Protein AF-A0A833DAT1-F1 (afdb_monomer_lite)

Foldseek 3Di:
DDPVVVVVVCVVVVCVVVPDDDDPPPVQAQDPVVLVVVLVLLLLVLLLVLLLCLLLVLLVQQPPPFDLDPLSQLLSLLSLQLSLVSLVVSCVPRQVCQCVVQQVSCCPPDVQLSVLSNQLSVLSSVLSNVSSVCSNPDGAHSVRNDDPCNCLNPDPDPPDDCPRSVSSNVVSVVSNLVVQCSRGPPSSVVSVVVSVVVSVVSNLVSNQVSLCVQQVDPDDDPPDRSYNVSCVVRVVSNCPDPSSVVVVPPPD

pLDDT: mean 78.53, std 18.31, range [31.31, 96.94]

Sequence (252 aa):
MNKKILMLCMLPVSLLILNCNTYIYPQYEKNPIASTQLIKFDLTMSYNNSKIWAPIRIFELSKQNMPVDVEGLKIKSCVSQWAGIFLEETIANDLMHLESEYKNTYKSTDPDLNKAILEYIVTLIDFTNFAAEKFKNSEYTTETPTHQWESEILMVNENDSQESITGKLHYAITRYGYLRNVNVGPTGSTLRYYSDDMTQPILLHHMKDLAKKITGQKSLKDTDNVDYYFYQANKEYLFNTDLCKNKSVLNK

Secondary structure (DSSP, 8-state):
--HHHHHHHHHHHHHHHHHS---S-GGG-S-TTHHHHHHHHHHHHHHHHHHHHHHHHHHHHHHHT--SSHHHHHHHHHHHHHHHHHHHHHIIIIITTHHHHHTTSSTTT-HHHHHHHHHHHHHHHHHHHHHHHHHHH----SS-SS-THHHHHH---TTS-TTSHHHHHHHHHHHHHHHHHHHHTHHHHHHHHHHHHHHHHHHHHHHHHHHHHHH--S---TT---SHHHHHHTHHHHHHSHHHHTTTTS--

Radius of gyration: 20.51 Å; chains: 1; bounding box: 44×39×67 Å

Structure (mmCIF, N/CA/C/O backbone):
data_AF-A0A833DAT1-F1
#
_entry.id   AF-A0A833DAT1-F1
#
loop_
_atom_site.group_PDB
_atom_site.id
_atom_site.type_symbol
_atom_site.label_atom_id
_atom_site.label_alt_id
_atom_site.label_comp_id
_atom_site.label_asym_id
_atom_site.label_entity_id
_atom_site.label_seq_id
_atom_site.pdbx_PDB_ins_code
_atom_site.Cartn_x
_atom_site.Cartn_y
_atom_site.Cartn_z
_atom_site.occupancy
_atom_site.B_iso_or_equiv
_atom_site.auth_seq_id
_atom_site.auth_comp_id
_atom_site.auth_asym_id
_atom_site.auth_atom_id
_atom_site.pdbx_PDB_model_num
ATOM 1 N N . MET A 1 1 ? -11.663 -15.690 -8.302 1.00 39.00 1 MET A N 1
ATOM 2 C CA . MET A 1 1 ? -10.560 -16.056 -7.384 1.00 39.00 1 MET A CA 1
ATOM 3 C C . MET A 1 1 ? -11.139 -16.391 -6.012 1.00 39.00 1 MET A C 1
ATOM 5 O O . MET A 1 1 ? -12.240 -15.955 -5.706 1.00 39.00 1 MET A O 1
ATOM 9 N N . ASN A 1 2 ? -10.485 -17.287 -5.275 1.00 32.81 2 ASN A N 1
ATOM 10 C CA . ASN A 1 2 ? -11.088 -18.245 -4.340 1.00 32.81 2 ASN A CA 1
ATOM 11 C C . ASN A 1 2 ? -11.791 -17.655 -3.098 1.00 32.81 2 ASN A C 1
ATOM 13 O O . ASN A 1 2 ? -11.142 -17.390 -2.089 1.00 32.81 2 ASN A O 1
ATOM 17 N N . LYS A 1 3 ? -13.136 -17.679 -3.086 1.00 31.39 3 LYS A N 1
ATOM 18 C CA . LYS A 1 3 ? -13.969 -17.593 -1.858 1.00 31.39 3 LYS A CA 1
ATOM 19 C C . LYS A 1 3 ? -13.528 -18.582 -0.761 1.00 31.39 3 LYS A C 1
ATOM 21 O O . LYS A 1 3 ? -13.758 -18.344 0.416 1.00 31.39 3 LYS A O 1
ATOM 26 N N . LYS A 1 4 ? -12.861 -19.675 -1.149 1.00 32.19 4 LYS A N 1
ATOM 27 C CA . LYS A 1 4 ? -12.336 -20.706 -0.244 1.00 32.19 4 LYS A CA 1
ATOM 28 C C . LYS A 1 4 ? -11.118 -20.259 0.578 1.00 32.19 4 LYS A C 1
ATOM 30 O O . LYS A 1 4 ? -10.955 -20.764 1.678 1.00 32.19 4 LYS A O 1
ATOM 35 N N . ILE A 1 5 ? -10.302 -19.316 0.091 1.00 40.81 5 ILE A N 1
ATOM 36 C CA . ILE A 1 5 ? -9.133 -18.812 0.841 1.00 40.81 5 ILE A CA 1
ATOM 37 C C . ILE A 1 5 ? -9.595 -17.860 1.948 1.00 40.81 5 ILE A C 1
ATOM 39 O O . ILE A 1 5 ? -9.190 -18.023 3.092 1.00 40.81 5 ILE A O 1
ATOM 43 N N . LEU A 1 6 ? -10.543 -16.964 1.641 1.00 33.00 6 LEU A N 1
ATOM 44 C CA . LEU A 1 6 ? -11.174 -16.089 2.635 1.00 33.00 6 LEU A CA 1
ATOM 45 C C . LEU A 1 6 ? -11.815 -16.905 3.775 1.00 33.00 6 LEU A C 1
ATOM 47 O O . LEU A 1 6 ? -11.676 -16.570 4.945 1.00 33.00 6 LEU A O 1
ATOM 51 N N . MET A 1 7 ? -12.462 -18.025 3.434 1.00 32.78 7 MET A N 1
ATOM 52 C CA . MET A 1 7 ? -13.088 -18.925 4.408 1.00 32.78 7 MET A CA 1
ATOM 53 C C . MET A 1 7 ? -12.056 -19.691 5.255 1.00 32.78 7 MET A C 1
ATOM 55 O O . MET A 1 7 ? -12.267 -19.860 6.452 1.00 32.78 7 MET A O 1
ATOM 59 N N . LEU A 1 8 ? -10.921 -20.103 4.671 1.00 34.91 8 LEU A N 1
ATOM 60 C CA . LEU A 1 8 ? -9.838 -20.779 5.400 1.00 34.91 8 LEU A CA 1
ATOM 61 C C . LEU A 1 8 ? -9.039 -19.845 6.318 1.00 34.91 8 LEU A C 1
ATOM 63 O O . LEU A 1 8 ? -8.547 -20.314 7.335 1.00 34.91 8 LEU A O 1
ATOM 67 N N . CYS A 1 9 ? -8.929 -18.550 6.012 1.00 41.78 9 CYS A N 1
ATOM 68 C CA . CYS A 1 9 ? -8.327 -17.573 6.928 1.00 41.78 9 CYS A CA 1
ATOM 69 C C . CYS A 1 9 ? -9.264 -17.221 8.098 1.00 41.78 9 CYS A C 1
ATOM 71 O O . CYS A 1 9 ? -8.796 -16.910 9.187 1.00 41.78 9 CYS A O 1
ATOM 73 N N . MET A 1 10 ? -10.583 -17.318 7.898 1.00 40.62 10 MET A N 1
ATOM 74 C CA . MET A 1 10 ? -11.600 -17.015 8.916 1.00 40.62 10 MET A CA 1
ATOM 75 C C . MET A 1 10 ? -11.887 -18.196 9.859 1.00 40.62 10 MET A C 1
ATOM 77 O O . MET A 1 10 ? -12.347 -17.991 10.980 1.00 40.62 10 MET A O 1
ATOM 81 N N . LEU A 1 11 ? -11.626 -19.438 9.442 1.00 36.50 11 LEU A N 1
ATOM 82 C CA . LEU A 1 11 ? -11.902 -20.645 10.237 1.00 36.50 11 LEU A CA 1
ATOM 83 C C . LEU A 1 11 ? -11.032 -20.771 11.508 1.00 36.50 11 LEU A C 1
ATOM 85 O O . LEU A 1 11 ? -11.599 -21.031 12.569 1.00 36.50 11 LEU A O 1
ATOM 89 N N . PRO A 1 12 ? -9.705 -20.525 11.467 1.00 46.19 12 PRO A N 1
ATOM 90 C CA . PRO A 1 12 ? -8.867 -20.470 12.664 1.00 46.19 12 PRO A CA 1
ATOM 91 C C . PRO A 1 12 ? -9.278 -19.328 13.596 1.00 46.19 12 PRO A C 1
ATOM 93 O O . PRO A 1 12 ? -9.284 -19.509 14.806 1.00 46.19 12 PRO A O 1
ATOM 96 N N . VAL A 1 13 ? -9.697 -18.187 13.034 1.00 45.59 13 VAL A N 1
ATOM 97 C CA . VAL A 1 13 ? -10.192 -17.021 13.786 1.00 45.59 13 VAL A CA 1
ATOM 98 C C . VAL A 1 13 ? -11.500 -17.357 14.507 1.00 45.59 13 VAL A C 1
ATOM 100 O O . VAL A 1 13 ? -11.643 -17.077 15.690 1.00 45.59 13 VAL A O 1
ATOM 103 N N . SER A 1 14 ? -12.421 -18.049 13.833 1.00 44.78 14 SER A N 1
ATOM 104 C CA . SER A 1 14 ? -13.689 -18.510 14.418 1.00 44.78 14 SER A CA 1
ATOM 105 C C . SER A 1 14 ? -13.460 -19.524 15.544 1.00 44.78 14 SER A C 1
ATOM 107 O O . SER A 1 14 ? -14.123 -19.471 16.575 1.00 44.78 14 SER A O 1
ATOM 109 N N . LEU A 1 15 ? -12.499 -20.437 15.361 1.00 38.03 15 LEU A N 1
ATOM 110 C CA . LEU A 1 15 ? -12.128 -21.445 16.356 1.00 38.03 15 LEU A CA 1
ATOM 111 C C . LEU A 1 15 ? -11.358 -20.841 17.540 1.00 38.03 15 LEU A C 1
ATOM 113 O O . LEU A 1 15 ? -11.574 -21.282 18.660 1.00 38.03 15 LEU A O 1
ATOM 117 N N . LEU A 1 16 ? -10.535 -19.808 17.341 1.00 43.72 16 LEU A N 1
ATOM 118 C CA . LEU A 1 16 ? -9.869 -19.066 18.424 1.00 43.72 16 LEU A CA 1
ATOM 119 C C . LEU A 1 16 ? -10.855 -18.220 19.244 1.00 43.72 16 LEU A C 1
ATOM 121 O O . LEU A 1 16 ? -10.749 -18.189 20.468 1.00 43.72 16 LEU A O 1
ATOM 125 N N . ILE A 1 17 ? -11.853 -17.606 18.594 1.00 48.69 17 ILE A N 1
ATOM 126 C CA . ILE A 1 17 ? -12.947 -16.885 19.271 1.00 48.69 17 ILE A CA 1
ATOM 127 C C . ILE A 1 17 ? -13.818 -17.845 20.104 1.00 48.69 17 ILE A C 1
ATOM 129 O O . ILE A 1 17 ? -14.362 -17.442 21.129 1.00 48.69 17 ILE A O 1
ATOM 133 N N . LEU A 1 18 ? -13.941 -19.115 19.693 1.00 39.59 18 LEU A N 1
ATOM 134 C CA . LEU A 1 18 ? -14.801 -20.105 20.354 1.00 39.59 18 LEU A CA 1
ATOM 135 C C . LEU A 1 18 ? -14.084 -21.019 21.370 1.00 39.59 18 LEU A C 1
ATOM 137 O O . LEU A 1 18 ? -14.766 -21.538 22.249 1.00 39.59 18 LEU A O 1
ATOM 141 N N . ASN A 1 19 ? -12.756 -21.220 21.294 1.00 31.31 19 ASN A N 1
ATOM 142 C CA . ASN A 1 19 ? -12.033 -22.200 22.135 1.00 31.31 19 ASN A CA 1
ATOM 143 C C . ASN A 1 19 ? -10.994 -21.641 23.123 1.00 31.31 19 ASN A C 1
ATOM 145 O O . ASN A 1 19 ? -10.395 -22.428 23.858 1.00 31.31 19 ASN A O 1
ATOM 149 N N . CYS A 1 20 ? -10.785 -20.330 23.226 1.00 39.12 20 CYS A N 1
ATOM 150 C CA . CYS A 1 20 ? -9.976 -19.783 24.319 1.00 39.12 20 CYS A CA 1
ATOM 151 C C . CYS A 1 20 ? -10.869 -19.279 25.457 1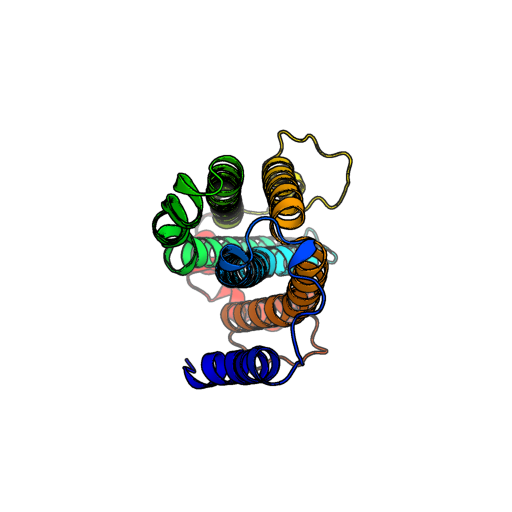.00 39.12 20 CYS A C 1
ATOM 153 O O . CYS A 1 20 ? -11.317 -18.139 25.463 1.00 39.12 20 CYS A O 1
ATOM 155 N N . ASN A 1 21 ? -11.124 -20.196 26.397 1.00 36.22 21 ASN A N 1
ATOM 156 C CA . ASN A 1 21 ? -11.422 -19.989 27.818 1.00 36.22 21 ASN A CA 1
ATOM 157 C C . ASN A 1 21 ? -11.696 -18.538 28.256 1.00 36.22 21 ASN A C 1
ATOM 159 O O . ASN A 1 21 ? -10.782 -17.721 28.317 1.00 36.22 21 ASN A O 1
ATOM 163 N N . THR A 1 22 ? -12.939 -18.287 28.680 1.00 37.47 22 THR A N 1
ATOM 164 C CA . THR A 1 22 ? -13.298 -17.392 29.799 1.00 37.47 22 THR A CA 1
ATOM 165 C C . THR A 1 22 ? -12.368 -16.195 30.030 1.00 37.47 22 THR A C 1
ATOM 167 O O . THR A 1 22 ? -11.477 -16.258 30.869 1.00 37.47 22 THR A O 1
ATOM 170 N N . TYR A 1 23 ? -12.631 -15.100 29.309 1.00 44.22 23 TYR A N 1
ATOM 171 C CA . TYR A 1 23 ? -12.551 -13.700 29.760 1.00 44.22 23 TYR A CA 1
ATOM 172 C C . TYR A 1 23 ? -12.072 -13.512 31.222 1.00 44.22 23 TYR A C 1
ATOM 174 O O . TYR A 1 23 ? -12.878 -13.566 32.149 1.00 44.22 23 TYR A O 1
ATOM 182 N N . ILE A 1 24 ? -10.777 -13.247 31.442 1.00 42.28 24 ILE A N 1
ATOM 183 C CA . ILE A 1 24 ? -10.212 -13.016 32.794 1.00 42.28 24 ILE A CA 1
ATOM 184 C C . ILE A 1 24 ? -10.164 -11.518 33.174 1.00 42.28 24 ILE A C 1
ATOM 186 O O . ILE A 1 24 ? -9.894 -11.187 34.323 1.00 42.28 24 ILE A O 1
ATOM 190 N N . TYR A 1 25 ? -10.499 -10.579 32.277 1.00 48.75 25 TYR A N 1
ATOM 191 C CA . TYR A 1 25 ? -10.344 -9.140 32.557 1.00 48.75 25 TYR A CA 1
ATOM 192 C C . TYR A 1 25 ? -11.505 -8.181 32.194 1.00 48.75 25 TYR A C 1
ATOM 194 O O . TYR A 1 25 ? -11.214 -7.016 31.917 1.00 48.75 25 TYR A O 1
ATOM 202 N N . PRO A 1 26 ? -12.807 -8.550 32.276 1.00 50.62 26 PRO A N 1
ATOM 203 C CA . PRO A 1 26 ? -13.890 -7.586 32.016 1.00 50.62 26 PRO A CA 1
ATOM 204 C C . PRO A 1 26 ? -13.810 -6.327 32.899 1.00 50.62 26 PRO A C 1
ATOM 206 O O . PRO A 1 26 ? -14.215 -5.248 32.489 1.00 50.62 26 PRO A O 1
ATOM 209 N N . GLN A 1 27 ? -13.247 -6.451 34.105 1.00 52.53 27 GLN A N 1
ATOM 210 C CA . GLN A 1 27 ? -13.083 -5.355 35.068 1.00 52.53 27 GLN A CA 1
ATOM 211 C C . GLN A 1 27 ? -12.117 -4.240 34.629 1.00 52.53 27 GLN A C 1
ATOM 213 O O . GLN A 1 27 ? -12.113 -3.174 35.239 1.00 52.53 27 GLN A O 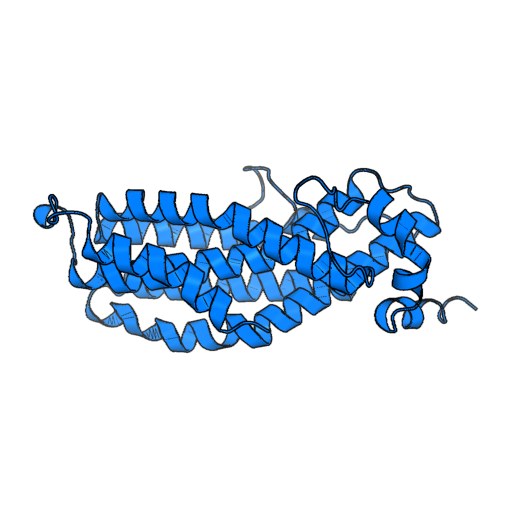1
ATOM 218 N N . TYR A 1 28 ? -11.295 -4.478 33.602 1.00 54.84 28 TYR A N 1
ATOM 219 C CA . TYR A 1 28 ? -10.359 -3.489 33.055 1.00 54.84 28 TYR A CA 1
ATOM 220 C C . TYR A 1 28 ? -10.791 -2.961 31.679 1.00 54.84 28 TYR A C 1
ATOM 222 O O . TYR A 1 28 ? -10.115 -2.099 31.119 1.00 54.84 28 TYR A O 1
ATOM 230 N N . GLU A 1 29 ? -11.907 -3.455 31.136 1.00 62.84 29 GLU A N 1
ATOM 231 C CA . GLU A 1 29 ? -12.492 -2.970 29.889 1.00 62.84 29 GLU A CA 1
ATOM 232 C C . GLU A 1 29 ? -13.533 -1.896 30.202 1.00 62.84 29 GLU A C 1
ATOM 234 O O . GLU A 1 29 ? -14.500 -2.125 30.927 1.00 62.84 29 GLU A O 1
ATOM 239 N N . LYS A 1 30 ? -13.357 -0.705 29.626 1.00 66.75 30 LYS A N 1
ATOM 240 C CA . LYS A 1 30 ? -14.329 0.385 29.770 1.00 66.75 30 LYS A CA 1
ATOM 241 C C . LYS A 1 30 ? -15.627 0.073 29.023 1.00 66.75 30 LYS A C 1
ATOM 243 O O . LYS A 1 30 ? -16.694 0.529 29.429 1.00 66.75 30 LYS A O 1
ATOM 248 N N . ASN A 1 31 ? -15.532 -0.690 27.931 1.00 66.81 31 ASN A N 1
ATOM 249 C CA . ASN A 1 31 ? -16.671 -1.083 27.111 1.00 66.81 31 ASN A CA 1
ATOM 250 C C . ASN A 1 31 ? -16.465 -2.479 26.478 1.00 66.81 31 ASN A C 1
ATOM 252 O O . ASN A 1 31 ? -15.973 -2.577 25.353 1.00 66.81 31 ASN A O 1
ATOM 256 N N . PRO A 1 32 ? -16.868 -3.571 27.151 1.00 60.12 32 PRO A N 1
ATOM 257 C CA . PRO A 1 32 ? -16.677 -4.932 26.639 1.00 60.12 32 PRO A CA 1
ATOM 258 C C . PRO A 1 32 ? -17.445 -5.217 25.337 1.00 60.12 32 PRO A C 1
ATOM 260 O O . PRO A 1 32 ? -17.001 -6.027 24.524 1.00 60.12 32 PRO A O 1
ATOM 263 N N . ILE A 1 33 ? -18.550 -4.505 25.073 1.00 63.50 33 ILE A N 1
ATOM 264 C CA . ILE A 1 33 ? -19.321 -4.607 23.818 1.00 63.50 33 ILE A CA 1
ATOM 265 C C . ILE A 1 33 ? -18.526 -4.015 22.640 1.00 63.50 33 ILE A C 1
ATOM 267 O O . ILE A 1 33 ? -18.673 -4.456 21.499 1.00 63.50 33 ILE A O 1
ATOM 271 N N . ALA A 1 34 ? -17.632 -3.055 22.907 1.00 66.19 34 ALA A N 1
ATOM 272 C CA . ALA A 1 34 ? -16.796 -2.444 21.881 1.00 66.19 34 ALA A CA 1
ATOM 273 C C . ALA A 1 34 ? -15.715 -3.380 21.332 1.00 66.19 34 ALA A C 1
ATOM 275 O O . ALA A 1 34 ? -15.300 -3.193 20.187 1.00 66.19 34 ALA A O 1
ATOM 276 N N . SER A 1 35 ? -15.295 -4.384 22.109 1.00 69.50 35 SER A N 1
ATOM 277 C CA . SER A 1 35 ? -14.166 -5.265 21.790 1.00 69.50 35 SER A CA 1
ATOM 278 C C . SER A 1 35 ? -14.297 -5.922 20.415 1.00 69.50 35 SER A C 1
ATOM 280 O O . SER A 1 35 ? -13.436 -5.735 19.567 1.00 69.50 35 SER A O 1
ATOM 282 N N . THR A 1 36 ? -15.407 -6.605 20.130 1.00 73.12 36 THR A N 1
ATOM 283 C CA . THR A 1 36 ? -15.589 -7.353 18.872 1.00 73.12 36 THR A CA 1
ATOM 284 C C . THR A 1 36 ? -15.573 -6.447 17.637 1.00 73.12 36 THR A C 1
ATOM 286 O O . THR A 1 36 ? -15.006 -6.800 16.605 1.00 73.12 36 THR A O 1
ATOM 289 N N . GLN A 1 37 ? -16.169 -5.259 17.733 1.00 78.94 37 GLN A N 1
ATOM 290 C CA . GLN A 1 37 ? -16.197 -4.300 16.628 1.00 78.94 37 GLN A CA 1
ATOM 291 C C . GLN A 1 37 ? -14.822 -3.630 16.416 1.00 78.94 37 GLN A C 1
ATOM 293 O O . GLN A 1 37 ? -14.437 -3.400 15.270 1.00 78.94 37 GLN A O 1
ATOM 298 N N . LEU A 1 38 ? -14.034 -3.420 17.482 1.00 80.06 38 LEU A N 1
ATOM 299 C CA . LEU A 1 38 ? -12.653 -2.927 17.376 1.00 80.06 38 LEU A CA 1
ATOM 300 C C . LEU A 1 38 ? -11.727 -3.991 16.794 1.00 80.06 38 LEU A C 1
ATOM 302 O O . LEU A 1 38 ? -10.874 -3.661 15.983 1.00 80.06 38 LEU A O 1
ATOM 306 N N . ILE A 1 39 ? -11.939 -5.265 17.133 1.00 77.38 39 ILE A N 1
ATOM 307 C CA . ILE A 1 39 ? -11.227 -6.394 16.519 1.00 77.38 39 ILE A CA 1
ATOM 308 C C . ILE A 1 39 ? -11.468 -6.416 15.015 1.00 77.38 39 ILE A C 1
ATOM 310 O O . ILE A 1 39 ? -10.527 -6.524 14.232 1.00 77.38 39 ILE A O 1
ATOM 314 N N . LYS A 1 40 ? -12.734 -6.296 14.600 1.00 82.75 40 LYS A N 1
ATOM 315 C CA . LYS A 1 40 ? -13.092 -6.259 13.182 1.00 82.75 40 LYS A CA 1
ATOM 316 C C . LYS A 1 40 ? -12.418 -5.081 12.476 1.00 82.75 40 LYS A C 1
ATOM 318 O O . LYS A 1 40 ? -11.863 -5.268 11.392 1.00 82.75 40 LYS A O 1
ATOM 323 N N . PHE A 1 41 ? -12.449 -3.898 13.089 1.00 87.38 41 PHE A N 1
ATOM 324 C CA . PHE A 1 41 ? -11.782 -2.720 12.549 1.00 87.38 41 PHE A CA 1
ATOM 325 C C . PHE A 1 41 ? -10.266 -2.933 12.438 1.00 87.38 41 PHE A C 1
ATOM 327 O O . PHE A 1 41 ? -9.722 -2.756 11.353 1.00 87.38 41 PHE A O 1
ATOM 334 N N . ASP A 1 42 ? -9.603 -3.396 13.501 1.00 85.12 42 ASP A N 1
ATOM 335 C CA . ASP A 1 42 ? -8.162 -3.672 13.521 1.00 85.12 42 ASP A CA 1
ATOM 336 C C . ASP A 1 42 ? -7.768 -4.639 12.402 1.00 85.12 42 ASP A C 1
ATOM 338 O O . ASP A 1 42 ? -6.916 -4.308 11.585 1.00 85.12 42 ASP A O 1
ATOM 342 N N . LEU A 1 43 ? -8.445 -5.785 12.284 1.00 82.94 43 LEU A N 1
ATOM 343 C CA . LEU A 1 43 ? -8.161 -6.767 11.232 1.00 82.94 43 LEU A CA 1
ATOM 344 C C . LEU A 1 43 ? -8.378 -6.199 9.822 1.00 82.94 43 LEU A C 1
ATOM 346 O O . LEU A 1 43 ? -7.579 -6.458 8.921 1.00 82.94 43 LEU A O 1
ATOM 350 N N . THR A 1 44 ? -9.437 -5.406 9.633 1.00 88.75 44 THR A N 1
ATOM 351 C CA . THR A 1 44 ? -9.728 -4.742 8.352 1.00 88.75 44 THR A CA 1
ATOM 352 C C . THR A 1 44 ? -8.613 -3.765 7.990 1.00 88.75 44 THR A C 1
ATOM 354 O O . THR A 1 44 ? -8.103 -3.780 6.868 1.00 88.75 44 THR A O 1
ATOM 357 N N . MET A 1 45 ? -8.187 -2.943 8.949 1.00 90.06 45 MET A N 1
ATOM 358 C CA . MET A 1 45 ? -7.127 -1.966 8.737 1.00 90.06 45 MET A CA 1
ATOM 359 C C . MET A 1 45 ? -5.774 -2.638 8.517 1.00 90.06 45 MET A C 1
ATOM 361 O O . MET A 1 45 ? -5.035 -2.194 7.644 1.00 90.06 45 MET A O 1
ATOM 365 N N . SER A 1 46 ? -5.443 -3.717 9.224 1.00 86.81 46 SER A N 1
ATOM 366 C CA . SER A 1 46 ? -4.182 -4.445 9.028 1.00 86.81 46 SER A CA 1
ATOM 367 C C . SER A 1 46 ? -4.117 -5.114 7.660 1.00 86.81 46 SER A C 1
ATOM 369 O O . SER A 1 46 ? -3.091 -5.031 6.983 1.00 86.81 46 SER A O 1
ATOM 371 N N . TYR A 1 47 ? -5.226 -5.700 7.200 1.00 88.69 47 TYR A N 1
ATOM 372 C CA . TYR A 1 47 ? -5.333 -6.226 5.840 1.00 88.69 47 TYR A CA 1
ATOM 373 C C . TYR A 1 47 ? -5.124 -5.121 4.793 1.00 88.69 47 TYR A C 1
ATOM 375 O O . TYR A 1 47 ? -4.266 -5.250 3.918 1.00 88.69 47 TYR A O 1
ATOM 383 N N . ASN A 1 48 ? -5.846 -4.004 4.920 1.00 92.06 48 ASN A N 1
ATOM 384 C CA . ASN A 1 48 ? -5.766 -2.900 3.965 1.00 92.06 48 ASN A CA 1
ATOM 385 C C . ASN A 1 48 ? -4.386 -2.234 3.959 1.00 92.06 48 ASN A C 1
ATOM 387 O O . ASN A 1 48 ? -3.828 -2.019 2.887 1.00 92.06 48 ASN A O 1
ATOM 391 N N . ASN A 1 49 ? -3.785 -1.985 5.126 1.00 90.75 49 ASN A N 1
ATOM 392 C CA . ASN A 1 49 ? -2.416 -1.474 5.207 1.00 90.75 49 ASN A CA 1
ATOM 393 C C . ASN A 1 49 ? -1.428 -2.429 4.542 1.00 90.75 49 ASN A C 1
ATOM 395 O O . ASN A 1 49 ? -0.618 -1.989 3.736 1.00 90.75 49 ASN A O 1
ATOM 399 N N . SER A 1 50 ? -1.511 -3.732 4.820 1.00 90.31 50 SER A N 1
ATOM 400 C CA . SER A 1 50 ? -0.632 -4.725 4.185 1.00 90.31 50 SER A CA 1
ATOM 401 C C . SER A 1 50 ? -0.756 -4.693 2.661 1.00 90.31 50 SER A C 1
ATOM 403 O O . SER A 1 50 ? 0.244 -4.746 1.946 1.00 90.31 50 SER A O 1
ATOM 405 N N . LYS A 1 51 ? -1.986 -4.562 2.156 1.00 93.00 51 LYS A N 1
ATOM 406 C CA . LYS A 1 51 ? -2.271 -4.455 0.726 1.00 93.00 51 LYS A CA 1
ATOM 407 C C . LYS A 1 51 ? -1.722 -3.162 0.116 1.00 93.00 51 LYS A C 1
ATOM 409 O O . LYS A 1 51 ? -1.147 -3.224 -0.964 1.00 93.00 51 LYS A O 1
ATOM 414 N N . ILE A 1 52 ? -1.839 -2.027 0.806 1.00 94.12 52 ILE A N 1
ATOM 415 C CA . ILE A 1 52 ? -1.298 -0.723 0.381 1.00 94.12 52 ILE A CA 1
ATOM 416 C C . ILE A 1 52 ? 0.237 -0.730 0.387 1.00 94.12 52 ILE A C 1
ATOM 418 O O . ILE A 1 52 ? 0.866 -0.255 -0.555 1.00 94.12 52 ILE A O 1
ATOM 422 N N . TRP A 1 53 ? 0.865 -1.304 1.414 1.00 92.31 53 TRP A N 1
ATOM 423 C CA . TRP A 1 53 ? 2.324 -1.348 1.527 1.00 92.31 53 TRP A CA 1
ATOM 424 C C . TRP A 1 53 ? 2.978 -2.348 0.568 1.00 92.31 53 TRP A C 1
ATOM 426 O O . TRP A 1 53 ? 4.142 -2.168 0.220 1.00 92.31 53 TRP A O 1
ATOM 436 N N . ALA A 1 54 ? 2.261 -3.367 0.089 1.00 92.31 54 ALA A N 1
ATOM 437 C CA . ALA A 1 54 ? 2.795 -4.358 -0.847 1.00 92.31 54 ALA A CA 1
ATOM 438 C C . ALA A 1 54 ? 3.412 -3.759 -2.133 1.00 92.31 54 ALA A C 1
ATOM 440 O O . ALA A 1 54 ? 4.588 -4.028 -2.398 1.00 92.31 54 ALA A O 1
ATOM 441 N N . PRO A 1 55 ? 2.698 -2.941 -2.934 1.00 92.62 55 PRO A N 1
ATOM 442 C CA . PRO A 1 55 ? 3.289 -2.280 -4.100 1.00 92.62 55 PRO A CA 1
ATOM 443 C C . PRO A 1 55 ? 4.437 -1.329 -3.732 1.00 92.62 55 PRO A C 1
ATOM 445 O O . PRO A 1 55 ? 5.424 -1.263 -4.463 1.00 92.62 55 PRO A O 1
ATOM 448 N N . ILE A 1 56 ? 4.346 -0.642 -2.588 1.00 92.25 56 ILE A N 1
ATOM 449 C CA . ILE A 1 56 ? 5.378 0.291 -2.108 1.00 92.25 56 ILE A CA 1
ATOM 450 C C . ILE A 1 56 ? 6.681 -0.461 -1.804 1.00 92.25 56 ILE A C 1
ATOM 452 O O . ILE A 1 56 ? 7.750 -0.058 -2.259 1.00 92.25 56 ILE A O 1
ATOM 456 N N . ARG A 1 57 ? 6.592 -1.598 -1.103 1.00 89.88 57 ARG A N 1
ATOM 457 C CA . ARG A 1 57 ? 7.743 -2.457 -0.787 1.00 89.88 57 ARG A CA 1
ATOM 458 C C . ARG A 1 57 ? 8.345 -3.103 -2.027 1.00 89.88 57 ARG A C 1
ATOM 460 O O . ARG A 1 57 ? 9.563 -3.182 -2.127 1.00 89.88 57 ARG A O 1
ATOM 467 N N . ILE A 1 58 ? 7.525 -3.520 -2.993 1.00 89.69 58 ILE A N 1
ATOM 468 C CA . ILE A 1 58 ? 8.028 -3.994 -4.292 1.00 89.69 58 ILE A CA 1
ATOM 469 C C . ILE A 1 58 ? 8.852 -2.919 -4.989 1.00 89.69 58 ILE A C 1
ATOM 471 O O . ILE A 1 58 ? 9.949 -3.198 -5.476 1.00 89.69 58 ILE A O 1
ATOM 475 N N . PHE A 1 59 ? 8.332 -1.695 -5.041 1.00 90.31 59 PHE A N 1
ATOM 476 C CA . PHE A 1 59 ? 9.042 -0.584 -5.654 1.00 90.31 59 PHE A CA 1
ATOM 477 C C . PHE A 1 59 ? 10.364 -0.293 -4.927 1.00 90.31 59 PHE A C 1
ATOM 479 O O . PHE A 1 59 ? 11.403 -0.140 -5.570 1.00 90.31 59 PHE A O 1
ATOM 486 N N . GLU A 1 60 ? 10.345 -0.281 -3.594 1.00 86.75 60 GLU A N 1
ATOM 487 C CA . GLU A 1 60 ? 11.530 -0.077 -2.760 1.00 86.75 60 GLU A CA 1
ATOM 488 C C . GLU A 1 60 ? 12.605 -1.150 -2.998 1.00 86.75 60 GLU A C 1
ATOM 490 O O . GLU A 1 60 ? 13.757 -0.812 -3.272 1.00 86.75 60 GLU A O 1
ATOM 495 N N . LEU A 1 61 ? 12.236 -2.435 -2.965 1.00 86.19 61 LEU A N 1
ATOM 496 C CA . LEU A 1 61 ? 13.156 -3.550 -3.226 1.00 86.19 61 LEU A CA 1
ATOM 497 C C . LEU A 1 61 ? 13.723 -3.498 -4.644 1.00 86.19 61 LEU A C 1
ATOM 499 O O . LEU A 1 61 ? 14.914 -3.725 -4.855 1.00 86.19 61 LEU A O 1
ATOM 503 N N . SER A 1 62 ? 12.885 -3.138 -5.617 1.00 83.69 62 SER A N 1
ATOM 504 C CA . SER A 1 62 ? 13.324 -2.954 -7.001 1.00 83.69 62 SER A CA 1
ATOM 505 C C . SER A 1 62 ? 14.382 -1.859 -7.116 1.00 83.69 62 SER A C 1
ATOM 507 O O . SER A 1 62 ? 15.289 -1.983 -7.928 1.00 83.69 62 SER A O 1
ATOM 509 N N . LYS A 1 63 ? 14.307 -0.804 -6.298 1.00 82.38 63 LYS A N 1
ATOM 510 C CA . LYS A 1 63 ? 15.250 0.322 -6.321 1.00 82.38 63 LYS A CA 1
ATOM 511 C C . LYS A 1 63 ? 16.625 -0.011 -5.730 1.00 82.38 63 LYS A C 1
ATOM 513 O O . LYS A 1 63 ? 17.610 0.543 -6.210 1.00 82.38 63 LYS A O 1
ATOM 518 N N . GLN A 1 64 ? 16.716 -0.879 -4.717 1.00 79.06 64 GLN A N 1
ATOM 519 C CA . GLN A 1 64 ? 17.949 -1.083 -3.928 1.00 79.06 64 GLN A CA 1
ATOM 520 C C . GLN A 1 64 ? 19.183 -1.487 -4.759 1.00 79.06 64 GLN A C 1
ATOM 522 O O . GLN A 1 64 ? 20.293 -1.125 -4.387 1.00 79.06 64 GLN A O 1
ATOM 527 N N . ASN A 1 65 ? 18.996 -2.170 -5.896 1.00 73.75 65 ASN A N 1
ATOM 528 C CA . ASN A 1 65 ? 20.082 -2.632 -6.778 1.00 73.75 65 ASN A CA 1
ATOM 529 C C . ASN A 1 65 ? 19.907 -2.187 -8.240 1.00 73.75 65 ASN A C 1
ATOM 531 O O . ASN A 1 65 ? 20.418 -2.826 -9.159 1.00 73.75 65 ASN A O 1
ATOM 535 N N . MET A 1 66 ? 19.137 -1.126 -8.478 1.00 84.81 66 MET A N 1
ATOM 536 C CA . MET A 1 66 ? 18.787 -0.710 -9.832 1.00 84.81 66 MET A CA 1
ATOM 537 C C . MET A 1 66 ? 19.897 0.137 -10.471 1.00 84.81 66 MET A C 1
ATOM 539 O O . MET A 1 66 ? 20.262 1.173 -9.907 1.00 84.81 66 MET A O 1
ATOM 543 N N . PRO A 1 67 ? 20.417 -0.241 -11.654 1.00 88.19 67 PRO A N 1
ATOM 544 C CA . PRO A 1 67 ? 21.349 0.604 -12.380 1.00 88.19 67 PRO A CA 1
ATOM 545 C C . PRO A 1 67 ? 20.638 1.868 -12.874 1.00 88.19 67 PRO A C 1
ATOM 547 O O . PRO A 1 67 ? 19.469 1.843 -13.259 1.00 88.19 67 PRO A O 1
ATOM 550 N N . VAL A 1 68 ? 21.372 2.980 -12.912 1.00 88.69 68 VAL A N 1
ATOM 551 C CA . VAL A 1 68 ? 20.890 4.278 -13.426 1.00 88.69 68 VAL A CA 1
ATOM 552 C C . VAL A 1 68 ? 21.047 4.355 -14.956 1.00 88.69 68 VAL A C 1
ATOM 554 O O . VAL A 1 68 ? 21.240 5.420 -15.534 1.00 88.69 68 VAL A O 1
ATOM 557 N N . ASP A 1 69 ? 21.006 3.205 -15.630 1.00 89.62 69 ASP A N 1
ATOM 558 C CA . ASP A 1 69 ? 21.008 3.122 -17.087 1.00 89.62 69 ASP A CA 1
ATOM 559 C C . ASP A 1 69 ? 19.576 3.152 -17.649 1.00 89.62 69 ASP A C 1
ATOM 561 O O . ASP A 1 69 ? 18.582 3.099 -16.920 1.00 89.62 69 ASP A O 1
ATOM 565 N N . VAL A 1 70 ? 19.464 3.265 -18.974 1.00 88.19 70 VAL A N 1
ATOM 566 C CA . VAL A 1 70 ? 18.170 3.392 -19.662 1.00 88.19 70 VAL A CA 1
ATOM 567 C C . VAL A 1 70 ? 17.252 2.194 -19.389 1.00 88.19 70 VAL A C 1
ATOM 569 O O . VAL A 1 70 ? 16.042 2.372 -19.254 1.00 88.19 70 VAL A O 1
ATOM 572 N N . GLU A 1 71 ? 17.795 0.978 -19.296 1.00 90.31 71 GLU A N 1
ATOM 573 C CA . GLU A 1 71 ? 16.995 -0.224 -19.045 1.00 90.31 71 GLU A CA 1
ATOM 574 C C . GLU A 1 71 ? 16.481 -0.251 -17.604 1.00 90.31 71 GLU A C 1
ATOM 576 O O . GLU A 1 71 ? 15.278 -0.423 -17.388 1.00 90.31 71 GLU A O 1
ATOM 581 N N . GLY A 1 72 ? 17.368 -0.028 -16.633 1.00 91.06 72 GLY A N 1
ATOM 582 C CA . GLY A 1 72 ? 17.039 0.005 -15.214 1.00 91.06 72 GLY A CA 1
ATOM 583 C C . GLY A 1 72 ? 15.975 1.046 -14.897 1.00 91.06 72 GLY A C 1
ATOM 584 O O . GLY A 1 72 ? 14.962 0.734 -14.272 1.00 91.06 72 GLY A O 1
ATOM 585 N N . LEU A 1 73 ? 16.128 2.261 -15.422 1.00 91.62 73 LEU A N 1
ATOM 586 C CA . LEU A 1 73 ? 15.177 3.354 -15.212 1.00 91.62 73 LEU A CA 1
ATOM 587 C C . LEU A 1 73 ? 13.829 3.117 -15.913 1.00 91.62 73 LEU A C 1
ATOM 589 O O . LEU A 1 73 ? 12.772 3.481 -15.382 1.00 91.62 73 LEU A O 1
ATOM 593 N N . LYS A 1 74 ? 13.827 2.430 -17.061 1.00 90.94 74 LYS A N 1
ATOM 594 C CA . LYS A 1 74 ? 12.588 1.999 -17.722 1.00 90.94 74 LYS A CA 1
ATOM 595 C C . LYS A 1 74 ? 11.856 0.935 -16.903 1.00 90.94 74 LYS A C 1
ATOM 597 O O . LYS A 1 74 ? 10.639 1.024 -16.745 1.00 90.94 74 LYS A O 1
ATOM 602 N N . ILE A 1 75 ? 12.580 -0.034 -16.334 1.00 91.81 75 ILE A N 1
ATOM 603 C CA . ILE A 1 75 ? 12.014 -1.014 -15.392 1.00 91.81 75 ILE A CA 1
ATOM 604 C C . ILE A 1 75 ? 11.450 -0.291 -14.163 1.00 91.81 75 ILE A C 1
ATOM 606 O O . ILE A 1 75 ? 10.309 -0.561 -13.787 1.00 91.81 75 ILE A O 1
ATOM 610 N N . LYS A 1 76 ? 12.184 0.677 -13.592 1.00 91.75 76 LYS A N 1
ATOM 611 C CA . LYS A 1 76 ? 11.713 1.504 -12.466 1.00 91.75 76 LYS A CA 1
ATOM 612 C C . LYS A 1 76 ? 10.371 2.156 -12.759 1.00 91.75 76 LYS A C 1
ATOM 614 O O . LYS A 1 76 ? 9.438 2.047 -11.969 1.00 91.75 76 LYS A O 1
ATOM 619 N N . SER A 1 77 ? 10.284 2.818 -13.910 1.00 91.94 77 SER A N 1
ATOM 620 C CA . SER A 1 77 ? 9.091 3.543 -14.353 1.00 91.94 77 SER A CA 1
ATOM 621 C C . SER A 1 77 ? 7.902 2.603 -14.516 1.00 91.94 77 SER A C 1
ATOM 623 O O . SER A 1 77 ? 6.812 2.892 -14.033 1.00 91.94 77 SER A O 1
ATOM 625 N N . CYS A 1 78 ? 8.129 1.433 -15.109 1.00 91.62 78 CYS A N 1
ATOM 626 C CA . CYS A 1 78 ? 7.119 0.390 -15.228 1.00 91.62 78 CYS A CA 1
ATOM 627 C C . CYS A 1 78 ? 6.607 -0.106 -13.871 1.00 91.62 78 CYS A C 1
ATOM 629 O O . CYS A 1 78 ? 5.399 -0.133 -13.640 1.00 91.62 78 CYS A O 1
ATOM 631 N N . VAL A 1 79 ? 7.509 -0.491 -12.964 1.00 92.19 79 VAL A N 1
ATOM 632 C CA . VAL A 1 79 ? 7.138 -0.986 -11.628 1.00 92.19 79 VAL A CA 1
ATOM 633 C C . VAL A 1 79 ? 6.402 0.098 -10.837 1.00 92.19 79 VAL A C 1
ATOM 635 O O . VAL A 1 79 ? 5.383 -0.194 -10.215 1.00 92.19 79 VAL A O 1
ATOM 638 N N . SER A 1 80 ? 6.854 1.352 -10.928 1.00 92.88 80 SER A N 1
ATOM 639 C CA . SER A 1 80 ? 6.177 2.518 -10.351 1.00 92.88 80 SER A CA 1
ATOM 640 C C . SER A 1 80 ? 4.737 2.643 -10.847 1.00 92.88 80 SER A C 1
ATOM 642 O O . SER A 1 80 ? 3.812 2.735 -10.050 1.00 92.88 80 SER A O 1
ATOM 644 N N . GLN A 1 81 ? 4.498 2.577 -12.155 1.00 92.00 81 GLN A N 1
ATOM 645 C CA . GLN A 1 81 ? 3.144 2.707 -12.701 1.00 92.00 81 GLN A CA 1
ATOM 646 C C . GLN A 1 81 ? 2.218 1.574 -12.258 1.00 92.00 81 GLN A C 1
ATOM 648 O O . GLN A 1 81 ? 1.063 1.815 -11.903 1.00 92.00 81 GLN A O 1
ATOM 653 N N . TRP A 1 82 ? 2.730 0.342 -12.237 1.00 92.25 82 TRP A N 1
ATOM 654 C CA . TRP A 1 82 ? 1.992 -0.809 -11.724 1.00 92.25 82 TRP A CA 1
ATOM 655 C C . TRP A 1 82 ? 1.649 -0.660 -10.240 1.00 92.25 82 TRP A C 1
ATOM 657 O O . TRP A 1 82 ? 0.529 -0.991 -9.848 1.00 92.25 82 TRP A O 1
ATOM 667 N N . ALA A 1 83 ? 2.572 -0.130 -9.431 1.00 92.81 83 ALA A N 1
ATOM 668 C CA . ALA A 1 83 ? 2.302 0.218 -8.041 1.00 92.81 83 ALA A CA 1
ATOM 669 C C . ALA A 1 83 ? 1.161 1.243 -7.942 1.00 92.81 83 ALA A C 1
ATOM 671 O O . ALA A 1 83 ? 0.211 1.020 -7.197 1.00 92.81 83 ALA A O 1
ATOM 672 N N . GLY A 1 84 ? 1.196 2.304 -8.754 1.00 94.38 84 GLY A N 1
ATOM 673 C CA . GLY A 1 84 ? 0.153 3.332 -8.783 1.00 94.38 84 GLY A CA 1
ATOM 674 C C . GLY A 1 84 ? -1.237 2.775 -9.102 1.00 94.38 84 GLY A C 1
ATOM 675 O O . GLY A 1 84 ? -2.190 3.034 -8.374 1.00 94.38 84 GLY A O 1
ATOM 676 N N . ILE A 1 85 ? -1.351 1.936 -10.133 1.00 93.19 85 ILE A N 1
ATOM 677 C CA . ILE A 1 85 ? -2.633 1.331 -10.537 1.00 93.19 85 ILE A CA 1
ATOM 678 C C . ILE A 1 85 ? -3.163 0.361 -9.494 1.00 93.19 85 ILE A C 1
ATOM 680 O O . ILE A 1 85 ? -4.355 0.358 -9.203 1.00 93.19 85 ILE A O 1
ATOM 684 N N . PHE A 1 86 ? -2.287 -0.445 -8.897 1.00 94.50 86 PHE A N 1
ATOM 685 C CA . PHE A 1 86 ? -2.697 -1.342 -7.824 1.00 94.50 86 PHE A CA 1
ATOM 686 C C . PHE A 1 86 ? -3.268 -0.566 -6.625 1.00 94.50 86 PHE A C 1
ATOM 688 O O . PHE A 1 86 ? -4.229 -1.010 -5.991 1.00 94.50 86 PHE A O 1
ATOM 695 N N . LEU A 1 87 ? -2.702 0.604 -6.316 1.00 96.19 87 LEU A N 1
ATOM 696 C CA . LEU A 1 87 ? -3.212 1.476 -5.260 1.00 96.19 87 LEU A CA 1
ATOM 697 C C . LEU A 1 87 ? -4.559 2.112 -5.642 1.00 96.19 87 LEU A C 1
ATOM 699 O O . LEU A 1 87 ? -5.464 2.100 -4.811 1.00 96.19 87 LEU A O 1
ATOM 703 N N . GLU A 1 88 ? -4.747 2.565 -6.888 1.00 95.44 88 GLU A N 1
ATOM 704 C CA . GLU A 1 88 ? -6.056 3.034 -7.388 1.00 95.44 88 GLU A CA 1
ATOM 705 C C . GLU A 1 88 ? -7.134 1.942 -7.280 1.00 95.44 88 GLU A C 1
ATOM 707 O O . GLU A 1 88 ? -8.235 2.190 -6.782 1.00 95.44 88 GLU A O 1
ATOM 712 N N . GLU A 1 89 ? -6.807 0.709 -7.684 1.00 93.50 89 GLU A N 1
ATOM 713 C CA . GLU A 1 89 ? -7.690 -0.450 -7.521 1.00 93.50 89 GLU A CA 1
ATOM 714 C C . GLU A 1 89 ? -8.017 -0.704 -6.044 1.00 93.50 89 GLU A C 1
ATOM 716 O O . GLU A 1 89 ? -9.151 -1.053 -5.716 1.00 93.50 89 GLU A O 1
ATOM 721 N N . THR A 1 90 ? -7.041 -0.538 -5.149 1.00 94.50 90 THR A N 1
ATOM 722 C CA . THR A 1 90 ? -7.228 -0.743 -3.706 1.00 94.50 90 THR A CA 1
ATOM 723 C C . THR A 1 90 ? -8.145 0.321 -3.103 1.00 94.50 90 THR A C 1
ATOM 725 O O . THR A 1 90 ? -9.036 -0.004 -2.321 1.00 94.50 90 THR A O 1
ATOM 728 N N . ILE A 1 91 ? -8.006 1.584 -3.514 1.00 94.88 91 ILE A N 1
ATOM 729 C CA . ILE A 1 91 ? -8.909 2.665 -3.095 1.00 94.88 91 ILE A CA 1
ATOM 730 C C . ILE A 1 91 ? -10.350 2.326 -3.482 1.00 94.88 91 ILE A C 1
ATOM 732 O O . ILE A 1 91 ? -11.231 2.299 -2.619 1.00 94.88 91 ILE A O 1
ATOM 736 N N . ALA A 1 92 ? -10.571 2.018 -4.763 1.00 93.12 92 ALA A N 1
ATOM 737 C CA . ALA A 1 92 ? -11.901 1.787 -5.315 1.00 93.12 92 ALA A CA 1
ATOM 738 C C . ALA A 1 92 ? -12.596 0.552 -4.721 1.00 93.12 92 ALA A C 1
ATOM 740 O O . ALA A 1 92 ? -13.800 0.583 -4.468 1.00 93.12 92 ALA A O 1
ATOM 741 N N . ASN A 1 93 ? -11.847 -0.532 -4.498 1.00 91.81 93 ASN A N 1
ATOM 742 C CA . ASN A 1 93 ? -12.422 -1.804 -4.067 1.00 91.81 93 ASN A CA 1
ATOM 743 C C . ASN A 1 93 ? -12.491 -1.952 -2.544 1.00 91.81 93 ASN A C 1
ATOM 745 O O . ASN A 1 93 ? -13.440 -2.553 -2.040 1.00 91.81 93 ASN A O 1
ATOM 749 N N . ASP A 1 94 ? -11.504 -1.430 -1.810 1.00 91.81 94 ASP A N 1
ATOM 750 C CA . ASP A 1 94 ? -11.313 -1.772 -0.399 1.00 91.81 94 ASP A CA 1
ATOM 751 C C . ASP A 1 94 ? -11.450 -0.576 0.552 1.00 91.81 94 ASP A C 1
ATOM 753 O O . ASP A 1 94 ? -11.819 -0.778 1.705 1.00 91.81 94 ASP A O 1
ATOM 757 N N . LEU A 1 95 ? -11.184 0.662 0.110 1.00 93.06 95 LEU A N 1
ATOM 758 C CA . LEU A 1 95 ? -11.131 1.811 1.029 1.00 93.06 95 LEU A CA 1
ATOM 759 C C . LEU A 1 95 ? -12.367 2.713 0.983 1.00 93.06 95 LEU A C 1
ATOM 761 O O . LEU A 1 95 ? -12.803 3.196 2.027 1.00 93.06 95 LEU A O 1
ATOM 765 N N . MET A 1 96 ? -12.966 2.928 -0.194 1.00 89.75 96 MET A N 1
ATOM 766 C CA . MET A 1 96 ? -14.055 3.908 -0.371 1.00 89.75 96 MET A CA 1
ATOM 767 C C . MET A 1 96 ? -15.288 3.667 0.517 1.00 89.75 96 MET A C 1
ATOM 769 O O . MET A 1 96 ? -16.032 4.603 0.800 1.00 89.75 96 MET A O 1
ATOM 773 N N . HIS A 1 97 ? -15.523 2.432 0.965 1.00 89.88 97 HIS A N 1
ATOM 774 C CA . HIS A 1 97 ? -16.672 2.090 1.805 1.00 89.88 97 HIS A CA 1
ATOM 775 C C . HIS A 1 97 ? -16.394 2.209 3.311 1.00 89.88 97 HIS A C 1
ATOM 777 O O . HIS A 1 97 ? -17.349 2.289 4.089 1.00 89.88 97 HIS A O 1
ATOM 783 N N . LEU A 1 98 ? -15.124 2.258 3.730 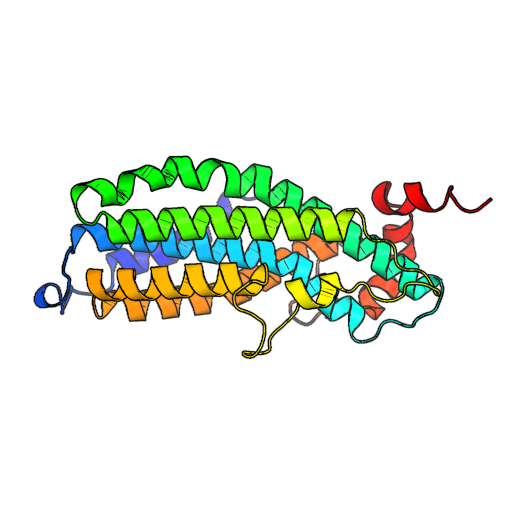1.00 92.38 98 LEU A N 1
ATOM 784 C CA . LEU A 1 98 ? -14.738 2.158 5.141 1.00 92.38 98 LEU A CA 1
ATOM 785 C C . LEU A 1 98 ? -15.328 3.285 5.985 1.00 92.38 98 LEU A C 1
ATOM 787 O O . LEU A 1 98 ? -15.829 3.028 7.077 1.00 92.38 98 LEU A O 1
ATOM 791 N N . GLU A 1 99 ? -15.329 4.525 5.485 1.00 90.06 99 GLU A N 1
ATOM 792 C CA . GLU A 1 99 ? -15.920 5.634 6.241 1.00 90.06 99 GLU A CA 1
ATOM 793 C C . GLU A 1 99 ? -17.392 5.329 6.537 1.00 90.06 99 GLU A C 1
ATOM 795 O O . GLU A 1 99 ? -17.810 5.380 7.689 1.00 90.06 99 GLU A O 1
ATOM 800 N N . SER A 1 100 ? -18.165 4.931 5.522 1.00 89.62 100 SER A N 1
ATOM 801 C CA . SER A 1 100 ? -19.588 4.617 5.688 1.00 89.62 100 SER A CA 1
ATOM 802 C C . SER A 1 100 ? -19.841 3.434 6.627 1.00 89.62 100 SER A C 1
ATOM 804 O O . SER A 1 100 ? -20.806 3.465 7.390 1.00 89.62 100 SER A O 1
ATOM 806 N N . GLU A 1 101 ? -18.958 2.431 6.616 1.00 89.62 101 GLU A N 1
ATOM 807 C CA . GLU A 1 101 ? -19.064 1.244 7.463 1.00 89.62 101 GLU A CA 1
ATOM 808 C C . GLU A 1 101 ? -18.839 1.572 8.946 1.00 89.62 101 GLU A C 1
ATOM 810 O O . GLU A 1 101 ? -19.530 1.021 9.803 1.00 89.62 101 GLU A O 1
ATOM 815 N N . TYR A 1 102 ? -17.922 2.498 9.256 1.00 88.94 102 TYR A N 1
ATOM 816 C CA . TYR A 1 102 ? -17.472 2.751 10.631 1.00 88.94 102 TYR A CA 1
ATOM 817 C C . TYR A 1 102 ? -17.917 4.098 11.237 1.00 88.94 102 TYR A C 1
ATOM 819 O O . TYR A 1 102 ? -17.710 4.332 12.429 1.00 88.94 102 TYR A O 1
ATOM 827 N N . LYS A 1 103 ? -18.581 4.985 10.477 1.00 83.44 103 LYS A N 1
ATOM 828 C CA . LYS A 1 103 ? -18.930 6.370 10.884 1.00 83.44 103 LYS A CA 1
ATOM 829 C C . LYS A 1 103 ? -19.713 6.521 12.186 1.00 83.44 103 LYS A C 1
ATOM 831 O O . LYS A 1 103 ? -19.670 7.593 12.796 1.00 83.44 103 LYS A O 1
ATOM 836 N N . ASN A 1 104 ? -20.423 5.480 12.615 1.00 82.25 104 ASN A N 1
ATOM 837 C CA . ASN A 1 104 ? -21.289 5.524 13.792 1.00 82.25 104 ASN A CA 1
ATOM 838 C C . ASN A 1 104 ? -21.035 4.401 14.803 1.00 82.25 104 ASN A C 1
ATOM 840 O O . ASN A 1 104 ? -21.809 4.281 15.750 1.00 82.25 104 ASN A O 1
ATOM 844 N N . THR A 1 105 ? -19.982 3.598 14.637 1.00 77.06 105 THR A N 1
ATOM 845 C CA . THR A 1 105 ? -19.780 2.388 15.450 1.00 77.06 105 THR A CA 1
ATOM 846 C C . THR A 1 105 ? -19.680 2.692 16.947 1.00 77.06 105 THR A C 1
ATOM 848 O O . THR A 1 105 ? -20.184 1.918 17.755 1.00 77.06 105 THR A O 1
ATOM 851 N N . TYR A 1 106 ? -19.107 3.843 17.321 1.00 73.50 106 TYR A N 1
ATOM 852 C CA . TYR A 1 106 ? -18.909 4.231 18.727 1.00 73.50 106 TYR A CA 1
ATOM 853 C C . TYR A 1 106 ? -19.455 5.607 19.074 1.00 73.50 106 TYR A C 1
ATOM 855 O O . TYR A 1 106 ? -19.309 6.055 20.205 1.00 73.50 106 TYR A O 1
ATOM 863 N N . LYS A 1 107 ? -20.108 6.290 18.132 1.00 78.31 107 LYS A N 1
ATOM 864 C CA . LYS A 1 107 ? -20.457 7.710 18.260 1.00 78.31 107 LYS A CA 1
ATOM 865 C C . LYS A 1 107 ? -21.227 8.055 19.542 1.00 78.31 107 LYS A C 1
ATOM 867 O O . LYS A 1 107 ? -21.030 9.138 20.078 1.00 78.31 107 LYS A O 1
ATOM 872 N N . SER A 1 108 ? -22.098 7.168 20.022 1.00 72.38 108 SER A N 1
ATOM 873 C CA . SER A 1 108 ? -22.896 7.382 21.238 1.00 72.38 108 SER A CA 1
ATOM 874 C C . SER A 1 108 ? -22.220 6.915 22.529 1.00 72.38 108 SER A C 1
ATOM 876 O O . SER A 1 108 ? -22.580 7.396 23.597 1.00 72.38 108 SER A O 1
ATOM 878 N N . THR A 1 109 ? -21.282 5.968 22.453 1.00 75.44 109 THR A N 1
ATOM 879 C CA . THR A 1 109 ? -20.654 5.337 23.628 1.00 75.44 109 THR A CA 1
ATOM 880 C C . THR A 1 109 ? -19.242 5.847 23.905 1.00 75.44 109 THR A C 1
ATOM 882 O O . THR A 1 109 ? -18.845 5.907 25.061 1.00 75.44 109 THR A O 1
ATOM 885 N N . ASP A 1 110 ? -18.493 6.214 22.863 1.00 81.81 110 ASP A N 1
ATOM 886 C CA . ASP A 1 110 ? -17.177 6.856 22.932 1.00 81.81 110 ASP A CA 1
ATOM 887 C C . ASP A 1 110 ? -16.945 7.725 21.666 1.00 81.81 110 ASP A C 1
ATOM 889 O O . ASP A 1 110 ? -16.465 7.237 20.632 1.00 81.81 110 ASP A O 1
ATOM 893 N N . PRO A 1 111 ? -17.322 9.018 21.712 1.00 86.44 111 PRO A N 1
ATOM 894 C CA . PRO A 1 111 ? -17.190 9.934 20.579 1.00 86.44 111 PRO A CA 1
ATOM 895 C C . PRO A 1 111 ? -15.742 10.176 20.134 1.00 86.44 111 PRO A C 1
ATOM 897 O O . PRO A 1 111 ? -15.504 10.387 18.941 1.00 86.44 111 PRO A O 1
ATOM 900 N N . ASP A 1 112 ? -14.782 10.141 21.061 1.00 89.50 112 ASP A N 1
ATOM 901 C CA . ASP A 1 112 ? -13.370 10.397 20.767 1.00 89.50 112 ASP A CA 1
ATOM 902 C C . ASP A 1 112 ? -12.744 9.213 20.028 1.00 89.50 112 ASP A C 1
ATOM 904 O O . ASP A 1 112 ? -12.043 9.406 19.030 1.00 89.50 112 ASP A O 1
ATOM 908 N N . LEU A 1 113 ? -13.063 7.985 20.447 1.00 88.88 113 LEU A N 1
ATOM 909 C CA . LEU A 1 113 ? -12.686 6.773 19.723 1.00 88.88 113 LEU A CA 1
ATOM 910 C C . LEU A 1 113 ? -13.322 6.736 18.328 1.00 88.88 113 LEU A C 1
ATOM 912 O O . LEU A 1 113 ? -12.636 6.443 17.349 1.00 88.88 113 LEU A O 1
ATOM 916 N N . ASN A 1 114 ? -14.607 7.097 18.212 1.00 90.38 114 ASN A N 1
ATOM 917 C CA . ASN A 1 114 ? -15.281 7.191 16.914 1.00 90.38 114 ASN A CA 1
ATOM 918 C C . ASN A 1 114 ? -14.585 8.203 15.990 1.00 90.38 114 ASN A C 1
ATOM 920 O O . ASN A 1 114 ? -14.404 7.941 14.802 1.00 90.38 114 ASN A O 1
ATOM 924 N N . LYS A 1 115 ? -14.180 9.359 16.529 1.00 93.12 115 LYS A N 1
ATOM 925 C CA . LYS A 1 115 ? -13.436 10.374 15.778 1.00 93.12 115 LYS A CA 1
ATOM 926 C C . LYS A 1 115 ? -12.078 9.848 15.317 1.00 93.12 115 LYS A C 1
ATOM 928 O O . LYS A 1 115 ? -11.736 10.044 14.157 1.00 93.12 115 LYS A O 1
ATOM 933 N N . ALA A 1 116 ? -11.335 9.162 16.183 1.00 93.62 116 ALA A N 1
ATOM 934 C CA . ALA A 1 116 ? -10.021 8.623 15.837 1.00 93.62 116 ALA A CA 1
ATOM 935 C C . ALA A 1 116 ? -10.084 7.505 14.783 1.00 93.62 116 ALA A C 1
ATOM 937 O O . ALA A 1 116 ? -9.220 7.447 13.914 1.00 93.62 116 ALA A O 1
ATOM 938 N N . ILE A 1 117 ? -11.120 6.661 14.813 1.00 93.38 117 ILE A N 1
ATOM 939 C CA . ILE A 1 117 ? -11.384 5.662 13.764 1.00 93.38 117 ILE A CA 1
ATOM 940 C C . ILE A 1 117 ? -11.586 6.342 12.407 1.00 93.38 117 ILE A C 1
ATOM 942 O O . ILE A 1 117 ? -10.955 5.962 11.422 1.00 93.38 117 ILE A O 1
ATOM 946 N N . LEU A 1 118 ? -12.435 7.372 12.359 1.00 95.06 118 LEU A N 1
ATOM 947 C CA . LEU A 1 118 ? -12.698 8.113 11.125 1.00 95.06 118 LEU A CA 1
ATOM 948 C C . LEU A 1 118 ? -11.457 8.855 10.620 1.00 95.06 118 LEU A C 1
ATOM 950 O O . LEU A 1 118 ? -11.163 8.813 9.431 1.00 95.06 118 LEU A O 1
ATOM 954 N N . GLU A 1 119 ? -10.712 9.495 11.520 1.00 95.50 119 GLU A N 1
ATOM 955 C CA . GLU A 1 119 ? -9.460 10.186 11.201 1.00 95.50 119 GLU A CA 1
ATOM 956 C C . GLU A 1 119 ? -8.418 9.217 10.629 1.00 95.50 119 GLU A C 1
ATOM 958 O O . GLU A 1 119 ? -7.763 9.538 9.639 1.00 95.50 119 GLU A O 1
ATOM 963 N N . TYR A 1 120 ? -8.313 8.002 11.177 1.00 95.75 120 TYR A N 1
ATOM 964 C CA . TYR A 1 120 ? -7.446 6.963 10.628 1.00 95.75 120 TYR A CA 1
ATOM 965 C C . TYR A 1 120 ? -7.883 6.539 9.217 1.00 95.75 120 TYR A C 1
ATOM 967 O O . TYR A 1 120 ? -7.055 6.537 8.306 1.00 95.75 120 TYR A O 1
ATOM 975 N N . ILE A 1 121 ? -9.170 6.249 8.996 1.00 96.31 121 ILE A N 1
ATOM 976 C CA . ILE A 1 121 ? -9.681 5.879 7.664 1.00 96.31 121 ILE A CA 1
ATOM 977 C C . ILE A 1 121 ? -9.374 6.970 6.630 1.00 96.31 121 ILE A C 1
ATOM 979 O O . ILE A 1 121 ? -8.814 6.670 5.577 1.00 96.31 121 ILE A O 1
ATOM 983 N N . VAL A 1 122 ? -9.711 8.227 6.935 1.00 95.62 122 VAL A N 1
ATOM 984 C CA . VAL A 1 122 ? -9.500 9.361 6.021 1.00 95.62 122 VAL A CA 1
ATOM 985 C C . VAL A 1 122 ? -8.016 9.530 5.709 1.00 95.62 122 VAL A C 1
ATOM 987 O O . VAL A 1 122 ? -7.640 9.594 4.544 1.00 95.62 122 VAL A O 1
ATOM 990 N N . THR A 1 123 ? -7.157 9.497 6.728 1.00 95.00 123 THR A N 1
ATOM 991 C CA . THR A 1 123 ? -5.713 9.677 6.530 1.00 95.00 123 THR A CA 1
ATOM 992 C C . THR A 1 123 ? -5.091 8.525 5.734 1.00 95.00 123 THR A C 1
ATOM 994 O O . THR A 1 123 ? -4.188 8.753 4.931 1.00 95.00 123 THR A O 1
ATOM 997 N N . LEU A 1 124 ? -5.578 7.289 5.906 1.00 95.75 124 LEU A N 1
ATOM 998 C CA . LEU A 1 124 ? -5.147 6.146 5.095 1.00 95.75 124 LEU A CA 1
ATOM 999 C C . LEU A 1 124 ? -5.548 6.326 3.625 1.00 95.75 124 LEU A C 1
ATOM 1001 O O . LEU A 1 124 ? -4.742 6.053 2.735 1.00 95.75 124 LEU A O 1
ATOM 1005 N N . ILE A 1 125 ? -6.771 6.792 3.366 1.00 96.19 125 ILE A N 1
ATOM 1006 C CA . ILE A 1 125 ? -7.256 7.082 2.010 1.00 96.19 125 ILE A CA 1
ATOM 1007 C C . ILE A 1 125 ? -6.420 8.195 1.374 1.00 96.19 125 ILE A C 1
ATOM 1009 O O . ILE A 1 125 ? -5.951 8.024 0.251 1.00 96.19 125 ILE A O 1
ATOM 1013 N N . ASP A 1 126 ? -6.170 9.289 2.092 1.00 95.31 126 ASP A N 1
ATOM 1014 C CA . ASP A 1 126 ? -5.365 10.415 1.608 1.00 95.31 126 ASP A CA 1
ATOM 1015 C C . ASP A 1 126 ? -3.928 9.990 1.286 1.00 95.31 126 ASP A C 1
ATOM 1017 O O . ASP A 1 126 ? -3.411 10.305 0.213 1.00 95.31 126 ASP A O 1
ATOM 1021 N N . PHE A 1 127 ? -3.303 9.208 2.173 1.00 95.31 127 PHE A N 1
ATOM 1022 C CA . PHE A 1 127 ? -1.992 8.612 1.923 1.00 95.31 127 PHE A CA 1
ATOM 1023 C C . PHE A 1 127 ? -1.996 7.738 0.668 1.00 95.31 127 PHE A C 1
ATOM 1025 O O . PHE A 1 127 ? -1.120 7.868 -0.187 1.00 95.31 127 PHE A O 1
ATOM 1032 N N . THR A 1 128 ? -3.000 6.871 0.532 1.00 96.69 128 THR A N 1
ATOM 1033 C CA . THR A 1 128 ? -3.091 5.939 -0.596 1.00 96.69 128 THR A CA 1
ATOM 1034 C C . THR A 1 128 ? -3.317 6.680 -1.912 1.00 96.69 128 THR A C 1
ATOM 1036 O O . THR A 1 128 ? -2.682 6.340 -2.906 1.00 96.69 128 THR A O 1
ATOM 1039 N N . ASN A 1 129 ? -4.161 7.718 -1.919 1.00 96.94 129 ASN A N 1
ATOM 1040 C CA . ASN A 1 129 ? -4.386 8.586 -3.078 1.00 96.94 129 ASN A CA 1
ATOM 1041 C C . ASN A 1 129 ? -3.096 9.294 -3.498 1.00 96.94 129 ASN A C 1
ATOM 1043 O O . ASN A 1 129 ? -2.718 9.237 -4.668 1.00 96.94 129 ASN A O 1
ATOM 1047 N N . PHE A 1 130 ? -2.395 9.910 -2.541 1.00 95.56 130 PHE A N 1
ATOM 1048 C CA . PHE A 1 130 ? -1.117 10.569 -2.801 1.00 95.56 130 PHE A CA 1
ATOM 1049 C C . PHE A 1 130 ? -0.105 9.590 -3.402 1.00 95.56 130 PHE A C 1
ATOM 1051 O O . PHE A 1 130 ? 0.502 9.874 -4.435 1.00 95.56 130 PHE A O 1
ATOM 1058 N N . ALA A 1 131 ? 0.050 8.413 -2.790 1.00 95.25 131 ALA A N 1
ATOM 1059 C CA . ALA A 1 131 ? 0.964 7.392 -3.273 1.00 95.25 131 ALA A CA 1
ATOM 1060 C C . ALA A 1 131 ? 0.597 6.924 -4.685 1.00 95.25 131 ALA A C 1
ATOM 1062 O O . ALA A 1 131 ? 1.456 6.919 -5.567 1.00 95.25 131 ALA A O 1
ATOM 1063 N N . ALA A 1 132 ? -0.675 6.593 -4.919 1.00 96.69 132 ALA A N 1
ATOM 1064 C CA . ALA A 1 132 ? -1.177 6.150 -6.214 1.00 96.69 132 ALA A CA 1
ATOM 1065 C C . ALA A 1 132 ? -0.847 7.153 -7.328 1.00 96.69 132 ALA A C 1
ATOM 1067 O O . ALA A 1 132 ? -0.272 6.778 -8.353 1.00 96.69 132 ALA A O 1
ATOM 1068 N N . GLU A 1 133 ? -1.144 8.435 -7.096 1.00 96.19 133 GLU A N 1
ATOM 1069 C CA . GLU A 1 133 ? -0.899 9.510 -8.053 1.00 96.19 133 GLU A CA 1
ATOM 1070 C C . GLU A 1 133 ? 0.595 9.667 -8.361 1.00 96.19 133 GLU A C 1
ATOM 1072 O O . GLU A 1 133 ? 0.994 9.701 -9.530 1.00 96.19 133 GLU A O 1
ATOM 1077 N N . LYS A 1 134 ? 1.442 9.726 -7.324 1.00 95.25 134 LYS A N 1
ATOM 1078 C CA . LYS A 1 134 ? 2.892 9.885 -7.497 1.00 95.25 134 LYS A CA 1
ATOM 1079 C C . LYS A 1 134 ? 3.499 8.714 -8.256 1.00 95.25 134 LYS A C 1
ATOM 1081 O O . LYS A 1 134 ? 4.229 8.936 -9.223 1.00 95.25 134 LYS A O 1
ATOM 1086 N N . PHE A 1 135 ? 3.162 7.486 -7.878 1.00 94.31 135 PHE A N 1
ATOM 1087 C CA . PHE A 1 135 ? 3.653 6.279 -8.537 1.00 94.31 135 PHE A CA 1
ATOM 1088 C C . PHE A 1 135 ? 3.230 6.195 -10.007 1.00 94.31 135 PHE A C 1
ATOM 1090 O O . PHE A 1 135 ? 4.055 5.910 -10.878 1.00 94.31 135 PHE A O 1
ATOM 1097 N N . LYS A 1 136 ? 1.958 6.481 -10.299 1.00 91.81 136 LYS A N 1
ATOM 1098 C CA . LYS A 1 136 ? 1.395 6.411 -11.651 1.00 91.81 136 LYS A CA 1
ATOM 1099 C C . LYS A 1 136 ? 1.988 7.450 -12.601 1.00 91.81 136 LYS A C 1
ATOM 1101 O O . LYS A 1 136 ? 2.254 7.141 -13.762 1.00 91.81 136 LYS A O 1
ATOM 1106 N N . ASN A 1 137 ? 2.200 8.670 -12.115 1.00 89.94 137 ASN A N 1
ATOM 1107 C CA . ASN A 1 137 ? 2.636 9.786 -12.952 1.00 89.94 137 ASN A CA 1
ATOM 1108 C C . ASN A 1 137 ? 4.160 9.902 -13.064 1.00 89.94 137 ASN A C 1
ATOM 1110 O O . ASN A 1 137 ? 4.656 10.616 -13.938 1.00 89.94 137 ASN A O 1
ATOM 1114 N N . SER A 1 138 ? 4.908 9.194 -12.216 1.00 89.50 138 SER A N 1
ATOM 1115 C CA . SER A 1 138 ? 6.365 9.253 -12.232 1.00 89.50 138 SER A CA 1
ATOM 1116 C C . SER A 1 138 ? 6.963 8.509 -13.418 1.00 89.50 138 SER A C 1
ATOM 1118 O O . SER A 1 138 ? 6.574 7.399 -13.781 1.00 89.50 138 SER A O 1
ATOM 1120 N N . GLU A 1 139 ? 7.966 9.145 -14.003 1.00 89.81 139 GLU A N 1
ATOM 1121 C CA . GLU A 1 139 ? 8.890 8.554 -14.954 1.00 89.81 139 GLU A CA 1
ATOM 1122 C C . GLU A 1 139 ? 10.302 8.828 -14.470 1.00 89.81 139 GLU A C 1
ATOM 1124 O O . GLU A 1 139 ? 10.588 9.898 -13.926 1.00 89.81 139 GLU A O 1
ATOM 1129 N N . TYR A 1 140 ? 11.154 7.827 -14.628 1.00 90.94 140 TYR A N 1
ATOM 1130 C CA . TYR A 1 140 ? 12.541 7.875 -14.220 1.00 90.94 140 TYR A CA 1
ATOM 1131 C C . TYR A 1 140 ? 13.411 7.915 -15.460 1.00 90.94 140 TYR A C 1
ATOM 1133 O O . TYR A 1 140 ? 13.317 7.053 -16.334 1.00 90.94 140 TYR A O 1
ATOM 1141 N N . THR A 1 141 ? 14.264 8.926 -15.515 1.00 90.81 141 THR A N 1
ATOM 1142 C CA . THR A 1 141 ? 15.200 9.162 -16.612 1.00 90.81 141 THR A CA 1
ATOM 1143 C C . THR A 1 141 ? 16.594 9.352 -16.039 1.00 90.81 141 THR A C 1
ATOM 1145 O O . THR A 1 141 ? 16.775 9.453 -14.827 1.00 90.81 141 THR A O 1
ATOM 1148 N N . THR A 1 142 ? 17.608 9.384 -16.897 1.00 88.62 142 THR A N 1
ATOM 1149 C CA . THR A 1 142 ? 18.981 9.662 -16.459 1.00 88.62 142 THR A CA 1
ATOM 1150 C C . THR A 1 142 ? 19.107 11.049 -15.825 1.00 88.62 142 THR A C 1
ATOM 1152 O O . THR A 1 142 ? 19.939 11.246 -14.948 1.00 88.62 142 THR A O 1
ATOM 1155 N N . GLU A 1 143 ? 18.259 11.995 -16.236 1.00 89.25 143 GLU A N 1
ATOM 1156 C CA . GLU A 1 143 ? 18.176 13.346 -15.668 1.00 89.25 143 GLU A CA 1
ATOM 1157 C C . GLU A 1 143 ? 17.380 13.375 -14.358 1.00 89.25 143 GLU A C 1
ATOM 1159 O O . GLU A 1 143 ? 17.654 14.182 -13.475 1.00 89.25 143 GLU A O 1
ATOM 1164 N N . THR A 1 144 ? 16.388 12.493 -14.212 1.00 88.38 144 THR A N 1
ATOM 1165 C CA . THR A 1 144 ? 15.549 12.385 -13.011 1.00 88.38 144 THR A CA 1
ATOM 1166 C C . THR A 1 144 ? 15.476 10.932 -12.529 1.00 88.38 144 THR A C 1
ATOM 1168 O O . THR A 1 144 ? 14.449 10.265 -12.679 1.00 88.38 144 THR A O 1
ATOM 1171 N N . PRO A 1 145 ? 16.570 10.398 -11.953 1.00 86.69 145 PRO A N 1
ATOM 1172 C CA . PRO A 1 145 ? 16.631 8.997 -11.535 1.00 86.69 145 PRO A CA 1
ATOM 1173 C C . PRO A 1 145 ? 15.889 8.741 -10.217 1.00 86.69 145 PRO A C 1
ATOM 1175 O O . PRO A 1 145 ? 15.521 7.604 -9.907 1.00 86.69 145 PRO A O 1
ATOM 1178 N N . THR A 1 146 ? 15.634 9.796 -9.443 1.00 87.81 146 THR A N 1
ATOM 1179 C CA . THR A 1 146 ? 14.905 9.769 -8.172 1.00 87.81 146 THR A CA 1
ATOM 1180 C C . THR A 1 146 ? 14.033 11.005 -8.034 1.00 87.81 146 THR A C 1
ATOM 1182 O O . THR A 1 146 ? 14.479 12.103 -8.362 1.00 87.81 146 THR A O 1
ATOM 1185 N N . HIS A 1 147 ? 12.833 10.839 -7.485 1.00 87.69 147 HIS A N 1
ATOM 1186 C CA . HIS A 1 147 ? 11.940 11.951 -7.155 1.00 87.69 147 HIS A CA 1
ATOM 1187 C C . HIS A 1 147 ? 11.943 12.242 -5.654 1.00 87.69 147 HIS A C 1
ATOM 1189 O O . HIS A 1 147 ? 12.090 11.329 -4.845 1.00 87.69 147 HIS A O 1
ATOM 1195 N N . GLN A 1 148 ? 11.712 13.501 -5.274 1.00 84.44 148 GLN A N 1
ATOM 1196 C CA . GLN A 1 148 ? 11.644 13.906 -3.864 1.00 84.44 148 GLN A CA 1
ATOM 1197 C C . GLN A 1 148 ? 10.507 13.204 -3.108 1.00 84.44 148 GLN A C 1
ATOM 1199 O O . GLN A 1 148 ? 10.701 12.781 -1.977 1.00 84.44 148 GLN A O 1
ATOM 1204 N N . TRP A 1 149 ? 9.347 13.010 -3.743 1.00 86.62 149 TRP A N 1
ATOM 1205 C CA . TRP A 1 149 ? 8.205 12.349 -3.101 1.00 86.62 149 TRP A CA 1
ATOM 1206 C C . TRP A 1 149 ? 8.529 10.921 -2.640 1.00 86.62 149 TRP A C 1
ATOM 1208 O O . TRP A 1 149 ? 7.862 10.412 -1.744 1.00 86.62 149 TRP A O 1
ATOM 1218 N N . GLU A 1 150 ? 9.547 10.267 -3.223 1.00 87.69 150 GLU A N 1
ATOM 1219 C CA . GLU A 1 150 ? 9.944 8.919 -2.810 1.00 87.69 150 GLU A CA 1
ATOM 1220 C C . GLU A 1 150 ? 10.295 8.892 -1.319 1.00 87.69 150 GLU A C 1
ATOM 1222 O O . GLU A 1 150 ? 9.938 7.935 -0.642 1.00 87.69 150 GLU A O 1
ATOM 1227 N N . SER A 1 151 ? 10.928 9.937 -0.774 1.00 80.88 151 SER A N 1
ATOM 1228 C CA . SER A 1 151 ? 11.206 9.996 0.665 1.00 80.88 151 SER A CA 1
ATOM 1229 C C . SER A 1 151 ? 9.937 10.199 1.495 1.00 80.88 151 SER A C 1
ATOM 1231 O O . SER A 1 151 ? 9.830 9.648 2.580 1.00 80.88 151 SER A O 1
ATOM 1233 N N . GLU A 1 152 ? 8.933 10.908 0.978 1.00 80.88 152 GLU A N 1
ATOM 1234 C CA . GLU A 1 152 ? 7.675 11.134 1.704 1.00 80.88 152 GLU A CA 1
ATOM 1235 C C . GLU A 1 152 ? 6.856 9.854 1.909 1.00 80.88 152 GLU A C 1
ATOM 1237 O O . GLU A 1 152 ? 6.053 9.795 2.837 1.00 80.88 152 GLU A O 1
ATOM 1242 N N . ILE A 1 153 ? 7.049 8.843 1.056 1.00 84.12 153 ILE A N 1
ATOM 1243 C CA . ILE A 1 153 ? 6.347 7.551 1.116 1.00 84.12 153 ILE A CA 1
ATOM 1244 C C . ILE A 1 153 ? 7.221 6.460 1.746 1.00 84.12 153 ILE A C 1
ATOM 1246 O O . ILE A 1 153 ? 6.712 5.601 2.462 1.00 84.12 153 ILE A O 1
ATOM 1250 N N . LEU A 1 154 ? 8.527 6.462 1.459 1.00 74.81 154 LEU A N 1
ATOM 1251 C CA . LEU A 1 154 ? 9.430 5.365 1.820 1.00 74.81 154 LEU A CA 1
ATOM 1252 C C . LEU A 1 154 ? 10.116 5.536 3.178 1.00 74.81 154 LEU A C 1
ATOM 1254 O O . LEU A 1 154 ? 10.823 4.620 3.600 1.00 74.81 154 LEU A O 1
ATOM 1258 N N . MET A 1 155 ? 9.992 6.681 3.853 1.00 61.28 155 MET A N 1
ATOM 1259 C CA . MET A 1 155 ? 10.818 6.899 5.033 1.00 61.28 155 MET A CA 1
ATOM 1260 C C . MET A 1 155 ? 10.402 6.091 6.273 1.00 61.28 155 MET A C 1
ATOM 1262 O O . MET A 1 155 ? 9.249 6.022 6.692 1.00 61.28 155 MET A O 1
ATOM 1266 N N . VAL A 1 156 ? 11.455 5.497 6.844 1.00 49.09 156 VAL A N 1
ATOM 1267 C CA . VAL A 1 156 ? 11.555 4.667 8.052 1.00 49.09 156 VAL A CA 1
ATOM 1268 C C . VAL A 1 156 ? 12.314 5.437 9.157 1.00 49.09 156 VAL A C 1
ATOM 1270 O O . VAL A 1 156 ? 12.766 4.846 10.128 1.00 49.09 156 VAL A O 1
ATOM 1273 N N . ASN A 1 157 ? 12.477 6.761 9.051 1.00 41.75 157 ASN A N 1
ATOM 1274 C CA . ASN A 1 157 ? 13.182 7.538 10.075 1.00 41.75 157 ASN A CA 1
ATOM 1275 C C . ASN A 1 157 ? 12.204 8.337 10.938 1.00 41.75 157 ASN A C 1
ATOM 1277 O O . ASN A 1 157 ? 11.473 9.193 10.453 1.00 41.75 157 ASN A O 1
ATOM 1281 N N . GLU A 1 158 ? 12.280 8.112 12.248 1.00 42.59 158 GLU A N 1
ATOM 1282 C CA . GLU A 1 158 ? 11.501 8.755 13.321 1.00 42.59 158 GLU A CA 1
ATOM 1283 C C . GLU A 1 158 ? 11.656 10.294 13.400 1.00 42.59 158 GLU A C 1
ATOM 1285 O O . GLU A 1 158 ? 11.058 10.933 14.262 1.00 42.59 158 GLU A O 1
ATOM 1290 N N . ASN A 1 159 ? 12.440 10.895 12.496 1.00 44.50 159 ASN A N 1
ATOM 1291 C CA . ASN A 1 159 ? 12.699 12.332 12.396 1.00 44.50 159 ASN A CA 1
ATOM 1292 C C . ASN A 1 159 ? 11.940 13.027 11.256 1.00 44.50 159 ASN A C 1
ATOM 1294 O O . ASN A 1 159 ? 12.132 14.229 11.058 1.00 44.50 159 ASN A O 1
ATOM 1298 N N . ASP A 1 160 ? 11.099 12.318 10.502 1.00 52.91 160 ASP A N 1
ATOM 1299 C CA . ASP A 1 160 ? 10.266 12.991 9.515 1.00 52.91 160 ASP A CA 1
ATOM 1300 C C . ASP A 1 160 ? 9.212 13.859 10.167 1.00 52.91 160 ASP A C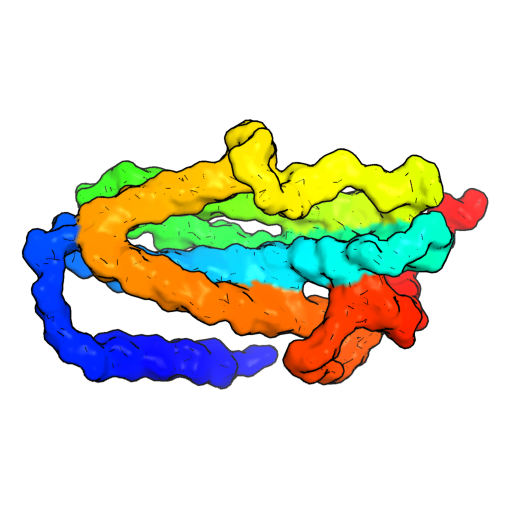 1
ATOM 1302 O O . ASP A 1 160 ? 8.544 13.470 11.127 1.00 52.91 160 ASP A O 1
ATOM 1306 N N . SER A 1 161 ? 9.057 15.055 9.602 1.00 59.38 161 SER A N 1
ATOM 1307 C CA . SER A 1 161 ? 8.035 16.001 10.015 1.00 59.38 161 SER A CA 1
ATOM 1308 C C . SER A 1 161 ? 6.686 15.290 10.132 1.00 59.38 161 SER A C 1
ATOM 1310 O O . SER A 1 161 ? 6.243 14.623 9.189 1.00 59.38 161 SER A O 1
ATOM 1312 N N . GLN A 1 162 ? 6.003 15.493 11.265 1.00 65.44 162 GLN A N 1
ATOM 1313 C CA . GLN A 1 162 ? 4.609 15.078 11.466 1.00 65.44 162 GLN A CA 1
ATOM 1314 C C . GLN A 1 162 ? 3.682 15.599 10.351 1.00 65.44 162 GLN A C 1
ATOM 1316 O O . GLN A 1 162 ? 2.572 15.100 10.184 1.00 65.44 162 GLN A O 1
ATOM 1321 N N . GLU A 1 163 ? 4.129 16.589 9.575 1.00 74.19 163 GLU A N 1
ATOM 1322 C CA . GLU A 1 163 ? 3.390 17.181 8.465 1.00 74.19 163 GLU A CA 1
ATOM 1323 C C . GLU A 1 163 ? 3.477 16.386 7.148 1.00 74.19 163 GLU A C 1
ATOM 1325 O O . GLU A 1 163 ? 2.653 16.625 6.256 1.00 74.19 163 GLU A O 1
ATOM 1330 N N . SER A 1 164 ? 4.420 15.442 7.013 1.00 83.31 164 SER A N 1
ATOM 1331 C CA . SER A 1 164 ? 4.522 14.577 5.827 1.00 83.31 164 SER A CA 1
ATOM 1332 C C . SER A 1 164 ? 3.303 13.658 5.698 1.00 83.31 164 SER A C 1
ATOM 1334 O O . SER A 1 164 ? 2.602 13.388 6.677 1.00 83.31 164 SER A O 1
ATOM 1336 N N . ILE A 1 165 ? 3.027 13.152 4.491 1.00 88.00 165 ILE A N 1
ATOM 1337 C CA . ILE A 1 165 ? 1.868 12.273 4.270 1.00 88.00 165 ILE A CA 1
ATOM 1338 C C . ILE A 1 165 ? 1.956 10.982 5.106 1.00 88.00 165 ILE A C 1
ATOM 1340 O O . ILE A 1 165 ? 0.972 10.577 5.726 1.00 88.00 165 ILE A O 1
ATOM 1344 N N . THR A 1 166 ? 3.150 10.392 5.207 1.00 85.62 166 THR A N 1
ATOM 1345 C CA . THR A 1 166 ? 3.412 9.217 6.052 1.00 85.62 166 THR A CA 1
ATOM 1346 C C . THR A 1 166 ? 3.379 9.578 7.537 1.00 85.62 166 THR A C 1
ATOM 1348 O O . THR A 1 166 ? 2.809 8.832 8.333 1.00 85.62 166 THR A O 1
ATOM 1351 N N . GLY A 1 167 ? 3.911 10.744 7.920 1.00 85.62 167 GLY A N 1
ATOM 1352 C CA . GLY A 1 167 ? 3.872 11.245 9.297 1.00 85.62 167 GLY A CA 1
ATOM 1353 C C . GLY A 1 167 ? 2.443 11.434 9.812 1.00 85.62 167 GLY A C 1
ATOM 1354 O O . GLY A 1 167 ? 2.112 10.977 10.909 1.00 85.62 167 GLY A O 1
ATOM 1355 N N . LYS A 1 168 ? 1.561 12.012 8.988 1.00 89.75 168 LYS A N 1
ATOM 1356 C CA . LYS A 1 168 ? 0.126 12.145 9.284 1.00 89.75 168 LYS A CA 1
ATOM 1357 C C . LYS A 1 168 ? -0.533 10.785 9.499 1.00 89.75 168 LYS A C 1
ATOM 1359 O O . LYS A 1 168 ? -1.238 10.600 10.492 1.00 89.75 168 LYS A O 1
ATOM 1364 N N . LEU A 1 169 ? -0.272 9.819 8.612 1.00 91.38 169 LEU A N 1
ATOM 1365 C CA . LEU A 1 169 ? -0.800 8.460 8.748 1.00 91.38 169 LEU A CA 1
ATOM 1366 C C . LEU A 1 169 ? -0.312 7.789 10.040 1.00 91.38 169 LEU A C 1
ATOM 1368 O O . LEU A 1 169 ? -1.116 7.236 10.791 1.00 91.38 169 LEU A O 1
ATOM 1372 N N . HIS A 1 170 ? 0.983 7.892 10.342 1.00 87.88 170 HIS A N 1
ATOM 1373 C CA . HIS A 1 170 ? 1.569 7.344 11.564 1.00 87.88 170 HIS A CA 1
ATOM 1374 C C . HIS A 1 170 ? 0.941 7.943 12.832 1.00 87.88 170 HIS A C 1
ATOM 1376 O O . HIS A 1 170 ? 0.622 7.220 13.782 1.00 87.88 170 HIS A O 1
ATOM 1382 N N . TYR A 1 171 ? 0.711 9.258 12.840 1.00 89.38 171 TYR A N 1
ATOM 1383 C CA . TYR A 1 171 ? 0.041 9.940 13.942 1.00 89.38 171 TYR A CA 1
ATOM 1384 C C . TYR A 1 171 ? -1.396 9.437 14.138 1.00 89.38 171 TYR A C 1
ATOM 1386 O O . TYR A 1 171 ? -1.779 9.104 15.263 1.00 89.38 171 TYR A O 1
ATOM 1394 N N . ALA A 1 172 ? -2.176 9.314 13.058 1.00 92.50 172 ALA A N 1
ATOM 1395 C CA . ALA A 1 172 ? -3.554 8.829 13.124 1.00 92.50 172 ALA A CA 1
ATOM 1396 C C . ALA A 1 172 ? -3.635 7.386 13.664 1.00 92.50 172 ALA A C 1
ATOM 1398 O O . ALA A 1 172 ? -4.440 7.106 14.557 1.00 92.50 172 ALA A O 1
ATOM 1399 N N . ILE A 1 173 ? -2.741 6.498 13.204 1.00 90.94 173 ILE A N 1
ATOM 1400 C CA . ILE A 1 173 ? -2.603 5.120 13.711 1.00 90.94 173 ILE A CA 1
ATOM 1401 C C . ILE A 1 173 ? -2.294 5.121 15.212 1.00 90.94 173 ILE A C 1
ATOM 1403 O O . ILE A 1 173 ? -2.945 4.419 15.990 1.00 90.94 173 ILE A O 1
ATOM 1407 N N . THR A 1 174 ? -1.313 5.923 15.631 1.00 88.75 174 THR A N 1
ATOM 1408 C CA . THR A 1 174 ? -0.869 6.001 17.030 1.00 88.75 174 THR A CA 1
ATOM 1409 C C . THR A 1 174 ? -1.983 6.510 17.940 1.00 88.75 174 THR A C 1
ATOM 1411 O O . THR A 1 174 ? -2.254 5.924 18.992 1.00 88.75 174 THR A O 1
ATOM 1414 N N . ARG A 1 175 ? -2.679 7.568 17.515 1.00 91.56 175 ARG A N 1
ATOM 1415 C CA . ARG A 1 175 ? -3.796 8.162 18.251 1.00 91.56 175 ARG A CA 1
ATOM 1416 C C . ARG A 1 175 ? -4.958 7.184 18.413 1.00 91.56 175 ARG A C 1
ATOM 1418 O O . ARG A 1 175 ? -5.468 7.033 19.524 1.00 91.56 175 ARG A O 1
ATOM 1425 N N . TYR A 1 176 ? -5.351 6.503 17.336 1.00 91.88 176 TYR A N 1
ATOM 1426 C CA . TYR A 1 176 ? -6.350 5.436 17.402 1.00 91.88 176 TYR A CA 1
ATOM 1427 C C . TYR A 1 176 ? -5.906 4.328 18.366 1.00 91.88 176 TYR A C 1
ATOM 1429 O O . TYR A 1 176 ? -6.665 3.940 19.254 1.00 91.88 176 TYR A O 1
ATOM 1437 N N . GLY A 1 177 ? -4.657 3.869 18.251 1.00 88.12 177 GLY A N 1
ATOM 1438 C CA . GLY A 1 177 ? -4.129 2.795 19.084 1.00 88.12 177 GLY A CA 1
ATOM 1439 C C . GLY A 1 177 ? -4.151 3.119 20.578 1.00 88.12 177 GLY A C 1
ATOM 1440 O O . GLY A 1 177 ? -4.506 2.252 21.377 1.00 88.12 177 GLY A O 1
ATOM 1441 N N . TYR A 1 178 ? -3.841 4.363 20.950 1.00 87.12 178 TYR A N 1
ATOM 1442 C CA . TYR A 1 178 ? -3.965 4.849 22.324 1.00 87.12 178 TYR A CA 1
ATOM 1443 C C . TYR A 1 178 ? -5.416 4.782 22.828 1.00 87.12 178 TYR A C 1
ATOM 1445 O O . TYR A 1 178 ? -5.681 4.160 23.858 1.00 87.12 178 TYR A O 1
ATOM 1453 N N . LEU A 1 179 ? -6.369 5.360 22.085 1.00 88.00 179 LEU A N 1
ATOM 1454 C CA . LEU A 1 179 ? -7.781 5.414 22.491 1.00 88.00 179 LEU A CA 1
ATOM 1455 C C . LEU A 1 179 ? -8.439 4.031 22.538 1.00 88.00 179 LEU A C 1
ATOM 1457 O O . LEU A 1 179 ? -9.208 3.742 23.458 1.00 88.00 179 LEU A O 1
ATOM 1461 N N . ARG A 1 180 ? -8.098 3.149 21.592 1.00 86.12 180 ARG A N 1
ATOM 1462 C CA . ARG A 1 180 ? -8.494 1.736 21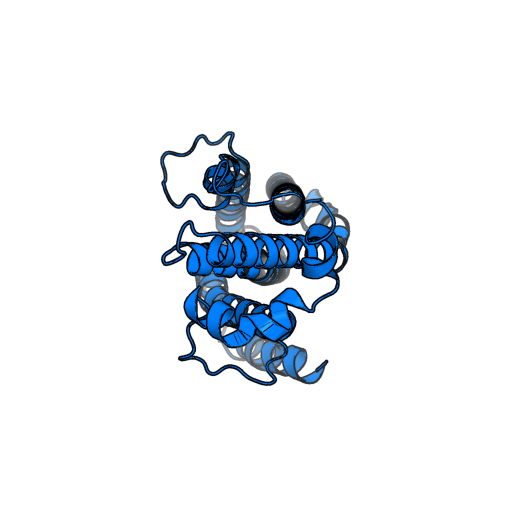.613 1.00 86.12 180 ARG A CA 1
ATOM 1463 C C . ARG A 1 180 ? -8.008 1.067 22.897 1.00 86.12 180 ARG A C 1
ATOM 1465 O O . ARG A 1 180 ? -8.810 0.460 23.598 1.00 86.12 180 ARG A O 1
ATOM 1472 N N . ASN A 1 181 ? -6.720 1.182 23.227 1.00 82.06 181 ASN A N 1
ATOM 1473 C CA . ASN A 1 181 ? -6.146 0.496 24.390 1.00 82.06 181 ASN A CA 1
ATOM 1474 C C . ASN A 1 181 ? -6.768 0.971 25.712 1.00 82.06 181 ASN A C 1
ATOM 1476 O O . ASN A 1 181 ? -6.970 0.166 26.614 1.00 82.06 181 ASN A O 1
ATOM 1480 N N . VAL A 1 182 ? -7.138 2.252 25.812 1.00 82.06 182 VAL A N 1
ATOM 1481 C CA . VAL A 1 182 ? -7.900 2.779 26.959 1.00 82.06 182 VAL A CA 1
ATOM 1482 C C . VAL A 1 182 ? -9.296 2.144 27.066 1.00 82.06 182 VAL A C 1
ATOM 1484 O O . VAL A 1 182 ? -9.808 1.974 28.170 1.00 82.06 182 VAL A O 1
ATOM 1487 N N . ASN A 1 183 ? -9.916 1.782 25.941 1.00 77.12 183 ASN A N 1
ATOM 1488 C CA . ASN A 1 183 ? -11.273 1.232 25.902 1.00 77.12 183 ASN A CA 1
ATOM 1489 C C . ASN A 1 183 ? -11.348 -0.274 26.179 1.00 77.12 183 ASN A C 1
ATOM 1491 O O . ASN A 1 183 ? -12.240 -0.713 26.907 1.00 77.12 183 ASN A O 1
ATOM 1495 N N . VAL A 1 184 ? -10.424 -1.057 25.618 1.00 74.50 184 VAL A N 1
ATOM 1496 C CA . VAL A 1 184 ? -10.421 -2.533 25.722 1.00 74.50 184 VAL A CA 1
ATOM 1497 C C . VAL A 1 184 ? -9.318 -3.087 26.627 1.00 74.50 184 VAL A C 1
ATOM 1499 O O . VAL A 1 184 ? -9.122 -4.298 26.695 1.00 74.50 184 VAL A O 1
ATOM 1502 N N . GLY A 1 185 ? -8.577 -2.222 27.322 1.00 72.81 185 GLY A N 1
ATOM 1503 C CA . GLY A 1 185 ? -7.591 -2.630 28.320 1.00 72.81 185 GLY A CA 1
ATOM 1504 C C . GLY A 1 185 ? -6.555 -3.635 27.773 1.00 72.81 185 GLY A C 1
ATOM 1505 O O . GLY A 1 185 ? -6.077 -3.475 26.645 1.00 72.81 185 GLY A O 1
ATOM 1506 N N . PRO A 1 186 ? -6.199 -4.687 28.538 1.00 67.56 186 PRO A N 1
ATOM 1507 C CA . PRO A 1 186 ? -5.223 -5.707 28.128 1.00 67.56 186 PRO A CA 1
ATOM 1508 C C . PRO A 1 186 ? -5.564 -6.445 26.822 1.00 67.56 186 PRO A C 1
ATOM 1510 O O . PRO A 1 186 ? -4.659 -6.893 26.109 1.00 67.56 186 PRO A O 1
ATOM 1513 N N . THR A 1 187 ? -6.851 -6.539 26.472 1.00 67.56 187 THR A N 1
ATOM 1514 C CA . THR A 1 187 ? -7.304 -7.126 25.205 1.00 67.56 187 THR A CA 1
ATOM 1515 C C . THR A 1 187 ? -6.748 -6.330 24.021 1.00 67.56 187 THR A C 1
ATOM 1517 O O . THR A 1 187 ? -6.286 -6.925 23.053 1.00 67.56 187 THR A O 1
ATOM 1520 N N . GLY A 1 188 ? -6.644 -4.999 24.127 1.00 65.69 188 GLY A N 1
ATOM 1521 C CA . GLY A 1 188 ? -6.073 -4.143 23.077 1.00 65.69 188 GLY A CA 1
ATOM 1522 C C . GLY A 1 188 ? -4.627 -4.490 22.704 1.00 65.69 188 GLY A C 1
ATOM 1523 O O . GLY A 1 188 ? -4.280 -4.519 21.524 1.00 65.69 188 GLY A O 1
ATOM 1524 N N . SER A 1 189 ? -3.791 -4.831 23.688 1.00 64.31 189 SER A N 1
ATOM 1525 C CA . SER A 1 189 ? -2.402 -5.252 23.446 1.00 64.31 189 SER A CA 1
ATOM 1526 C C . SER A 1 189 ? -2.319 -6.603 22.733 1.00 64.31 189 SER A C 1
ATOM 1528 O O . SER A 1 189 ? -1.496 -6.778 21.838 1.00 64.31 189 SER A O 1
ATOM 1530 N N . THR A 1 190 ? -3.199 -7.538 23.096 1.00 64.81 190 THR A N 1
ATOM 1531 C CA . THR A 1 190 ? -3.281 -8.859 22.453 1.00 64.81 190 THR A CA 1
ATOM 1532 C C . THR A 1 190 ? -3.707 -8.724 20.989 1.00 64.81 190 THR A C 1
ATOM 1534 O O . THR A 1 190 ? -3.134 -9.356 20.107 1.00 64.81 190 THR A O 1
ATOM 1537 N N . LEU A 1 191 ? -4.670 -7.844 20.708 1.00 62.94 191 LEU A N 1
ATOM 1538 C CA . LEU A 1 191 ? -5.157 -7.580 19.353 1.00 62.94 191 LEU A CA 1
ATOM 1539 C C . LEU A 1 191 ? -4.117 -6.922 18.457 1.00 62.94 191 LEU A C 1
ATOM 1541 O O . LEU A 1 191 ? -3.982 -7.300 17.295 1.00 62.94 191 LEU A O 1
ATOM 1545 N N . ARG A 1 192 ? -3.343 -5.983 19.009 1.00 66.62 192 ARG A N 1
ATOM 1546 C CA . ARG A 1 192 ? -2.199 -5.399 18.310 1.00 66.62 192 ARG A CA 1
ATOM 1547 C C . ARG A 1 192 ? -1.204 -6.479 17.878 1.00 66.62 192 ARG A C 1
ATOM 1549 O O . ARG A 1 192 ? -0.819 -6.497 16.717 1.00 66.62 192 ARG A O 1
ATOM 1556 N N . TYR A 1 193 ? -0.853 -7.395 18.780 1.00 66.94 193 TYR A N 1
ATOM 1557 C CA . TYR A 1 193 ? 0.084 -8.479 18.482 1.00 66.94 193 TYR A CA 1
ATOM 1558 C C . TYR A 1 193 ? -0.418 -9.387 17.347 1.00 66.94 193 TYR A C 1
ATOM 1560 O O . TYR A 1 193 ? 0.303 -9.624 16.384 1.00 66.94 193 TYR A O 1
ATOM 1568 N N . TYR A 1 194 ? -1.688 -9.806 17.391 1.00 64.25 194 TYR A N 1
ATOM 1569 C CA . TYR A 1 194 ? -2.283 -10.606 16.311 1.00 64.25 194 TYR A CA 1
ATOM 1570 C C . TYR A 1 194 ? -2.321 -9.876 14.967 1.00 64.25 194 TYR A C 1
ATOM 1572 O O . TYR A 1 194 ? -2.053 -10.475 13.927 1.00 64.25 194 TYR A O 1
ATOM 1580 N N . SER A 1 195 ? -2.659 -8.586 14.977 1.00 64.88 195 SER A N 1
ATOM 1581 C CA . SER A 1 195 ? -2.588 -7.741 13.787 1.00 64.88 195 SER A CA 1
ATOM 1582 C C . SER A 1 195 ? -1.178 -7.764 13.191 1.00 64.88 195 SER A C 1
ATOM 1584 O O . SER A 1 195 ? -1.024 -8.039 12.000 1.00 64.88 195 SER A O 1
ATOM 1586 N N . ASP A 1 196 ? -0.156 -7.521 14.012 1.00 67.19 196 ASP A N 1
ATOM 1587 C CA . ASP A 1 196 ? 1.240 -7.448 13.576 1.00 67.19 196 ASP A CA 1
ATOM 1588 C C . ASP A 1 196 ? 1.710 -8.793 12.979 1.00 67.19 196 ASP A C 1
ATOM 1590 O O . ASP A 1 196 ? 2.290 -8.815 11.889 1.00 67.19 196 ASP A O 1
ATOM 1594 N N . ASP A 1 197 ? 1.344 -9.917 13.606 1.00 66.81 197 ASP A N 1
ATOM 1595 C CA . ASP A 1 197 ? 1.655 -11.274 13.129 1.00 66.81 197 ASP A CA 1
ATOM 1596 C C . ASP A 1 197 ? 1.004 -11.605 11.772 1.00 66.81 197 ASP A C 1
ATOM 1598 O O . ASP A 1 197 ? 1.604 -12.279 10.929 1.00 66.81 197 ASP A O 1
ATOM 1602 N N . MET A 1 198 ? -0.220 -11.126 11.520 1.00 67.38 198 MET A N 1
ATOM 1603 C CA . MET A 1 198 ? -0.920 -11.343 10.245 1.00 67.38 198 MET A CA 1
ATOM 1604 C C . MET A 1 198 ? -0.401 -10.447 9.115 1.00 67.38 198 MET A C 1
ATOM 1606 O O . MET A 1 198 ? -0.535 -10.795 7.938 1.00 67.38 198 MET A O 1
ATOM 1610 N N . THR A 1 199 ? 0.198 -9.305 9.453 1.00 76.88 199 THR A N 1
ATOM 1611 C CA . THR A 1 199 ? 0.571 -8.261 8.489 1.00 76.88 199 THR A CA 1
ATOM 1612 C C . THR A 1 199 ? 1.634 -8.762 7.506 1.00 76.88 199 THR A C 1
ATOM 1614 O O . THR A 1 199 ? 1.501 -8.582 6.296 1.00 76.88 199 THR A O 1
ATOM 1617 N N . GLN A 1 200 ? 2.664 -9.463 7.992 1.00 79.81 200 GLN A N 1
ATOM 1618 C CA . GLN A 1 200 ? 3.777 -9.916 7.146 1.00 79.81 200 GLN A CA 1
ATOM 1619 C C . GLN A 1 200 ? 3.369 -10.973 6.099 1.00 79.81 200 GLN A C 1
ATOM 1621 O O . GLN A 1 200 ? 3.683 -10.793 4.918 1.00 79.81 200 GLN A O 1
ATOM 1626 N N . PRO A 1 201 ? 2.626 -12.045 6.446 1.00 83.00 201 PRO A N 1
ATOM 1627 C CA . PRO A 1 201 ? 2.130 -12.990 5.445 1.00 83.00 201 PRO A CA 1
ATOM 1628 C C . PRO A 1 201 ? 1.211 -12.348 4.395 1.00 83.00 201 PRO A C 1
ATOM 1630 O O . PRO A 1 201 ? 1.321 -12.671 3.210 1.00 83.00 201 PRO A O 1
ATOM 1633 N N . ILE A 1 202 ? 0.322 -11.433 4.804 1.00 84.94 202 ILE A N 1
ATOM 1634 C CA . ILE A 1 202 ? -0.605 -10.738 3.893 1.00 84.94 202 ILE A CA 1
ATOM 1635 C C . ILE A 1 202 ? 0.169 -9.819 2.942 1.00 84.94 202 ILE A C 1
ATOM 1637 O O . ILE A 1 202 ? -0.073 -9.835 1.732 1.00 84.94 202 ILE A O 1
ATOM 1641 N N . LEU A 1 203 ? 1.136 -9.066 3.472 1.00 87.62 203 LEU A N 1
ATOM 1642 C CA . LEU A 1 203 ? 2.040 -8.225 2.693 1.00 87.62 203 LEU A CA 1
ATOM 1643 C C . LEU A 1 203 ? 2.751 -9.052 1.613 1.00 87.62 203 LEU A C 1
ATOM 1645 O O . LEU A 1 203 ? 2.639 -8.745 0.426 1.00 87.62 203 LEU A O 1
ATOM 1649 N N . LEU A 1 204 ? 3.411 -10.148 2.003 1.00 87.00 204 LEU A N 1
ATOM 1650 C CA . LEU A 1 204 ? 4.123 -11.034 1.077 1.00 87.00 204 LEU A CA 1
ATOM 1651 C C . LEU A 1 204 ? 3.196 -11.649 0.020 1.00 87.00 204 LEU A C 1
ATOM 1653 O O . LEU A 1 204 ? 3.590 -11.795 -1.139 1.00 87.00 204 LEU A O 1
ATOM 1657 N N . HIS A 1 205 ? 1.968 -12.009 0.398 1.00 89.12 205 HIS A N 1
ATOM 1658 C CA . HIS A 1 205 ? 0.969 -12.517 -0.538 1.00 89.12 205 HIS A CA 1
ATOM 1659 C C . HIS A 1 205 ? 0.632 -11.481 -1.619 1.00 89.12 205 HIS A C 1
ATOM 1661 O O . HIS A 1 205 ? 0.726 -11.790 -2.810 1.00 89.12 205 HIS A O 1
ATOM 1667 N N . HIS A 1 206 ? 0.301 -10.248 -1.224 1.00 91.69 206 HIS A N 1
ATOM 1668 C CA . HIS A 1 206 ? -0.024 -9.180 -2.171 1.00 91.69 206 HIS A CA 1
ATOM 1669 C C . HIS A 1 206 ? 1.173 -8.765 -3.024 1.00 91.69 206 HIS A C 1
ATOM 1671 O O . HIS A 1 206 ? 1.002 -8.526 -4.220 1.00 91.69 206 HIS A O 1
ATOM 1677 N N . MET A 1 207 ? 2.383 -8.759 -2.454 1.00 91.81 207 MET A N 1
ATOM 1678 C CA . MET A 1 207 ? 3.606 -8.536 -3.221 1.00 91.81 207 MET A CA 1
ATOM 1679 C C . MET A 1 207 ? 3.734 -9.583 -4.336 1.00 91.81 207 MET A C 1
ATOM 1681 O O . MET A 1 207 ? 3.823 -9.244 -5.514 1.00 91.81 207 MET A O 1
ATOM 1685 N N . LYS A 1 208 ? 3.650 -10.875 -4.012 1.00 89.94 208 LYS A N 1
ATOM 1686 C CA . LYS A 1 208 ? 3.760 -11.935 -5.027 1.00 89.94 208 LYS A CA 1
ATOM 1687 C C . LYS A 1 208 ? 2.654 -11.864 -6.071 1.00 89.94 208 LYS A C 1
ATOM 1689 O O . LYS A 1 208 ? 2.913 -12.087 -7.251 1.00 89.94 208 LYS A O 1
ATOM 1694 N N . ASP A 1 209 ? 1.422 -11.578 -5.664 1.00 90.25 209 ASP A N 1
ATOM 1695 C CA . ASP A 1 209 ? 0.302 -11.428 -6.594 1.00 90.25 209 ASP A CA 1
ATOM 1696 C C . ASP A 1 209 ? 0.530 -10.280 -7.580 1.00 90.25 209 ASP A C 1
ATOM 1698 O O . ASP A 1 209 ? 0.313 -10.459 -8.781 1.00 90.25 209 ASP A O 1
ATOM 1702 N N . LEU A 1 210 ? 1.043 -9.144 -7.107 1.00 91.12 210 LEU A N 1
ATOM 1703 C CA . LEU A 1 210 ? 1.419 -8.032 -7.969 1.00 91.12 210 LEU A CA 1
ATOM 1704 C C . LEU A 1 210 ? 2.608 -8.390 -8.872 1.00 91.12 210 LEU A C 1
ATOM 1706 O O . LEU A 1 210 ? 2.534 -8.191 -10.080 1.00 91.12 210 LEU A O 1
ATOM 1710 N N . ALA A 1 211 ? 3.668 -8.992 -8.337 1.00 91.62 211 ALA A N 1
ATOM 1711 C CA . ALA A 1 211 ? 4.837 -9.407 -9.111 1.00 91.62 211 ALA A CA 1
ATOM 1712 C C . ALA A 1 211 ? 4.473 -10.369 -10.255 1.00 91.62 211 ALA A C 1
ATOM 1714 O O . ALA A 1 211 ? 4.927 -10.188 -11.387 1.00 91.62 211 ALA A O 1
ATOM 1715 N N . LYS A 1 212 ? 3.586 -11.340 -9.994 1.00 91.38 212 LYS A N 1
ATOM 1716 C CA . LYS A 1 212 ? 3.027 -12.242 -11.015 1.00 91.38 212 LYS A CA 1
ATOM 1717 C C . LYS A 1 212 ? 2.233 -11.486 -12.079 1.00 91.38 212 LYS A C 1
ATOM 1719 O O . LYS A 1 212 ? 2.400 -11.771 -13.259 1.00 91.38 212 LYS A O 1
ATOM 1724 N N . LYS A 1 213 ? 1.401 -10.509 -11.692 1.00 88.50 213 LYS A N 1
ATOM 1725 C CA . LYS A 1 213 ? 0.669 -9.658 -12.651 1.00 88.50 213 LYS A CA 1
ATOM 1726 C C . LYS A 1 213 ? 1.627 -8.864 -13.549 1.00 88.50 213 LYS A C 1
ATOM 1728 O O . LYS A 1 213 ? 1.440 -8.853 -14.762 1.00 88.50 213 LYS A O 1
ATOM 1733 N N . ILE A 1 214 ? 2.662 -8.262 -12.960 1.00 87.75 214 ILE A N 1
ATOM 1734 C CA . ILE A 1 214 ? 3.660 -7.437 -13.658 1.00 87.75 214 ILE A CA 1
ATOM 1735 C C . ILE A 1 214 ? 4.478 -8.262 -14.664 1.00 87.75 214 ILE A C 1
ATOM 1737 O O . ILE A 1 214 ? 4.800 -7.771 -15.742 1.00 87.75 214 ILE A O 1
ATOM 1741 N N . THR A 1 215 ? 4.825 -9.505 -14.316 1.00 88.31 215 THR A N 1
ATOM 1742 C CA . THR A 1 215 ? 5.768 -10.343 -15.086 1.00 88.31 215 THR A CA 1
ATOM 1743 C C . THR A 1 215 ? 5.120 -11.472 -15.886 1.00 88.31 215 THR A C 1
ATOM 1745 O O . THR A 1 215 ? 5.803 -12.145 -16.653 1.00 88.31 215 THR A O 1
ATOM 1748 N N . GLY A 1 216 ? 3.823 -11.725 -15.700 1.00 86.50 216 GLY A N 1
ATOM 1749 C CA . GLY A 1 216 ? 3.111 -12.833 -16.343 1.00 86.50 216 GLY A CA 1
ATOM 1750 C C . GLY A 1 216 ? 3.450 -14.212 -15.770 1.00 86.50 216 GLY A C 1
ATOM 1751 O O . GLY A 1 216 ? 2.969 -15.229 -16.279 1.00 86.50 216 GLY A O 1
ATOM 1752 N N . GLN A 1 217 ? 4.265 -14.283 -14.714 1.00 88.88 217 GLN A N 1
ATOM 1753 C CA . GLN A 1 217 ? 4.619 -15.549 -14.086 1.00 88.88 217 GLN A CA 1
ATOM 1754 C C . GLN A 1 217 ? 3.410 -16.209 -13.413 1.00 88.88 217 GLN A C 1
ATOM 1756 O O . GLN A 1 217 ? 2.576 -15.564 -12.778 1.00 88.88 217 GLN A O 1
ATOM 1761 N N . LYS A 1 218 ? 3.332 -17.542 -13.510 1.00 88.19 218 LYS A N 1
ATOM 1762 C CA . LYS A 1 218 ? 2.221 -18.324 -12.942 1.00 88.19 218 LYS A CA 1
ATOM 1763 C C . LYS A 1 218 ? 2.357 -18.560 -11.435 1.00 88.19 218 LYS A C 1
ATOM 1765 O O . LYS A 1 218 ? 1.347 -18.730 -10.754 1.00 88.19 218 LYS A O 1
ATOM 1770 N N . SER A 1 219 ? 3.580 -18.582 -10.908 1.00 88.94 219 SER A N 1
ATOM 1771 C CA . SER A 1 219 ? 3.865 -18.910 -9.507 1.00 88.94 219 SER A CA 1
ATOM 1772 C C . SER A 1 219 ? 5.187 -18.311 -9.044 1.00 88.94 219 SER A C 1
ATOM 1774 O O . SER A 1 219 ? 6.134 -18.292 -9.823 1.00 88.94 219 SER A O 1
ATOM 1776 N N . LEU A 1 220 ? 5.247 -17.928 -7.767 1.00 88.31 220 LEU A N 1
ATOM 1777 C CA . LEU A 1 220 ? 6.451 -17.501 -7.051 1.00 88.31 220 LEU A CA 1
ATOM 1778 C C . LEU A 1 220 ? 6.545 -18.286 -5.739 1.00 88.31 220 LEU A C 1
ATOM 1780 O O . LEU A 1 220 ? 5.523 -18.483 -5.074 1.00 88.31 220 LEU A O 1
ATOM 1784 N N . LYS A 1 221 ? 7.744 -18.745 -5.384 1.00 85.00 221 LYS A N 1
ATOM 1785 C CA . LYS A 1 221 ? 8.059 -19.392 -4.105 1.00 85.00 221 LYS A CA 1
ATOM 1786 C C . LYS A 1 221 ? 8.274 -18.347 -3.014 1.00 85.00 221 LYS A C 1
ATOM 1788 O O . LYS A 1 221 ? 8.503 -17.172 -3.282 1.00 85.00 221 LYS A O 1
ATOM 1793 N N . ASP A 1 222 ? 8.249 -18.789 -1.761 1.00 71.56 222 ASP A N 1
ATOM 1794 C CA . ASP A 1 222 ? 8.503 -17.908 -0.615 1.00 71.56 222 ASP A CA 1
ATOM 1795 C C . ASP A 1 222 ? 9.944 -17.408 -0.535 1.00 71.56 222 ASP A C 1
ATOM 1797 O O . ASP A 1 222 ? 10.186 -16.345 0.021 1.00 71.56 222 ASP A O 1
ATOM 1801 N N . THR A 1 223 ? 10.871 -18.145 -1.140 1.00 77.81 223 THR A N 1
ATOM 1802 C CA . THR A 1 223 ? 12.290 -17.794 -1.240 1.00 77.81 223 THR A CA 1
ATOM 1803 C C . THR A 1 223 ? 12.614 -16.883 -2.422 1.00 77.81 223 THR A C 1
ATOM 1805 O O . THR A 1 223 ? 13.765 -16.479 -2.558 1.00 77.81 223 THR A O 1
ATOM 1808 N N . ASP A 1 224 ? 11.656 -16.615 -3.315 1.00 81.88 224 ASP A N 1
ATOM 1809 C CA . ASP A 1 224 ? 11.920 -15.809 -4.506 1.00 81.88 224 ASP A CA 1
ATOM 1810 C C . ASP A 1 224 ? 12.000 -14.329 -4.120 1.00 81.88 224 ASP A C 1
ATOM 1812 O O . ASP A 1 224 ? 11.070 -13.779 -3.525 1.00 81.88 224 ASP A O 1
ATOM 1816 N N . ASN A 1 225 ? 13.112 -13.683 -4.476 1.00 82.50 225 ASN A N 1
ATOM 1817 C CA . ASN A 1 225 ? 13.279 -12.250 -4.273 1.00 82.50 225 ASN A CA 1
ATOM 1818 C C . ASN A 1 225 ? 12.651 -11.476 -5.437 1.00 82.50 225 ASN A C 1
ATOM 1820 O O . ASN A 1 225 ? 12.931 -11.766 -6.598 1.00 82.50 225 ASN A O 1
ATOM 1824 N N . VAL A 1 226 ? 11.819 -10.482 -5.128 1.00 86.88 226 VAL A N 1
ATOM 1825 C CA . VAL A 1 226 ? 11.148 -9.624 -6.119 1.00 86.88 226 VAL A CA 1
ATOM 1826 C C . VAL A 1 226 ? 11.881 -8.281 -6.176 1.00 86.88 226 VAL A C 1
ATOM 1828 O O . VAL A 1 226 ? 11.362 -7.245 -5.765 1.00 86.88 226 VAL A O 1
ATOM 1831 N N . ASP A 1 227 ? 13.134 -8.327 -6.622 1.00 86.81 227 ASP A N 1
ATOM 1832 C CA . ASP A 1 227 ? 14.027 -7.172 -6.748 1.00 86.81 227 ASP A CA 1
ATOM 1833 C C . ASP A 1 227 ? 14.236 -6.761 -8.218 1.00 86.81 227 ASP A C 1
ATOM 1835 O O . ASP A 1 227 ? 13.571 -7.251 -9.136 1.00 86.81 227 ASP A O 1
ATOM 1839 N N . TYR A 1 228 ? 15.186 -5.853 -8.459 1.00 87.69 228 TYR A N 1
ATOM 1840 C CA . TYR A 1 228 ? 15.568 -5.435 -9.807 1.00 87.69 228 TYR A CA 1
ATOM 1841 C C . TYR A 1 228 ? 15.867 -6.614 -10.750 1.00 87.69 228 TYR A C 1
ATOM 1843 O O . TYR A 1 228 ? 15.363 -6.632 -11.874 1.00 87.69 228 TYR A O 1
ATOM 1851 N N . TYR A 1 229 ? 16.661 -7.598 -10.315 1.00 89.75 229 TYR A N 1
ATOM 1852 C CA . TYR A 1 229 ? 17.104 -8.704 -11.168 1.00 89.75 229 TYR A CA 1
ATOM 1853 C C . TYR A 1 229 ? 15.941 -9.605 -11.567 1.00 89.75 229 TYR A C 1
ATOM 1855 O O . TYR A 1 229 ? 15.888 -10.084 -12.702 1.00 89.75 229 TYR A O 1
ATOM 1863 N N . PHE A 1 230 ? 14.968 -9.780 -10.671 1.00 91.38 230 PHE A N 1
ATOM 1864 C CA . PHE A 1 230 ? 13.720 -10.456 -11.000 1.00 91.38 230 PHE A CA 1
ATOM 1865 C C . PHE A 1 230 ? 12.989 -9.759 -12.156 1.00 91.38 230 PHE A C 1
ATOM 1867 O O . PHE A 1 230 ? 12.609 -10.410 -13.132 1.00 91.38 230 PHE A O 1
ATOM 1874 N N . TYR A 1 231 ? 12.829 -8.435 -12.109 1.00 90.88 231 TYR A N 1
ATOM 1875 C CA . TYR A 1 231 ? 12.172 -7.700 -13.194 1.00 90.88 231 TYR A CA 1
ATOM 1876 C C . TYR A 1 231 ? 13.011 -7.644 -14.469 1.00 90.88 231 TYR A C 1
ATOM 1878 O O . TYR A 1 231 ? 12.458 -7.755 -15.563 1.00 90.88 231 TYR A O 1
ATOM 1886 N N . GLN A 1 232 ? 14.334 -7.551 -14.345 1.00 91.88 232 GLN A N 1
ATOM 1887 C CA . GLN A 1 232 ? 15.253 -7.609 -15.476 1.00 91.88 232 GLN A CA 1
ATOM 188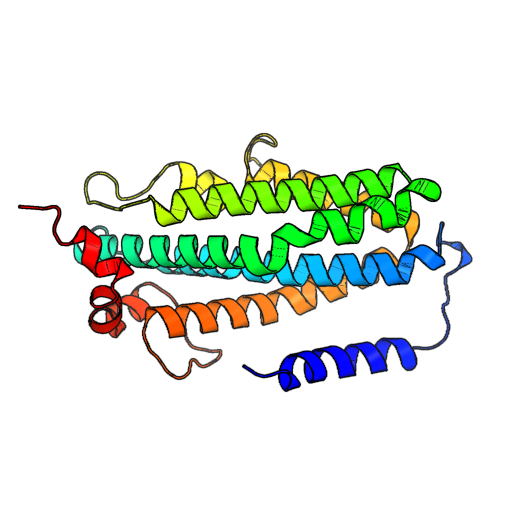8 C C . GLN A 1 232 ? 15.135 -8.943 -16.227 1.00 91.88 232 GLN A C 1
ATOM 1890 O O . GLN A 1 232 ? 15.038 -8.950 -17.455 1.00 91.88 232 GLN A O 1
ATOM 1895 N N . ALA A 1 233 ? 15.066 -10.065 -15.506 1.00 92.00 233 ALA A N 1
ATOM 1896 C CA . ALA A 1 233 ? 14.904 -11.396 -16.091 1.00 92.00 233 ALA A CA 1
ATOM 1897 C C . ALA A 1 233 ? 13.551 -11.587 -16.805 1.00 92.00 233 ALA A C 1
ATOM 1899 O O . ALA A 1 233 ? 13.435 -12.434 -17.686 1.00 92.00 233 ALA A O 1
ATOM 1900 N N . ASN A 1 234 ? 12.537 -10.787 -16.457 1.00 90.31 234 ASN A N 1
ATOM 1901 C CA . ASN A 1 234 ? 11.188 -10.849 -17.031 1.00 90.31 234 ASN A CA 1
ATOM 1902 C C . ASN A 1 234 ? 10.832 -9.600 -17.868 1.00 90.31 234 ASN A C 1
ATOM 1904 O O . ASN A 1 234 ? 9.656 -9.344 -18.148 1.00 90.31 234 ASN A O 1
ATOM 1908 N N . LYS A 1 235 ? 11.835 -8.809 -18.276 1.00 89.06 235 LYS A N 1
ATOM 1909 C CA . LYS A 1 235 ? 11.636 -7.485 -18.889 1.00 89.06 235 LYS A CA 1
ATOM 1910 C C . LYS A 1 235 ? 10.855 -7.510 -20.200 1.00 89.06 235 LYS A C 1
ATOM 1912 O O . LYS A 1 235 ? 10.155 -6.550 -20.507 1.00 89.06 235 LYS A O 1
ATOM 1917 N N . GLU A 1 236 ? 10.938 -8.601 -20.962 1.00 88.62 236 GLU A N 1
ATOM 1918 C CA . GLU A 1 236 ? 10.192 -8.744 -22.216 1.00 88.62 236 GLU A CA 1
ATOM 1919 C C . GLU A 1 236 ? 8.685 -8.714 -21.978 1.00 88.62 236 GLU A C 1
ATOM 1921 O O . GLU A 1 236 ? 7.969 -8.005 -22.680 1.00 88.62 236 GLU A O 1
ATOM 1926 N N . TYR A 1 237 ? 8.193 -9.435 -20.967 1.00 88.12 237 TYR A N 1
ATOM 1927 C CA . TYR A 1 237 ? 6.779 -9.376 -20.612 1.00 88.12 237 TYR A CA 1
ATOM 1928 C C . TYR A 1 237 ? 6.426 -7.986 -20.083 1.00 88.12 237 TYR A C 1
ATOM 1930 O O . TYR A 1 237 ? 5.478 -7.366 -20.562 1.00 88.12 237 TYR A O 1
ATOM 1938 N N . LEU A 1 238 ? 7.238 -7.471 -19.152 1.00 86.12 238 LEU A N 1
ATOM 1939 C CA . LEU A 1 238 ? 7.034 -6.171 -18.519 1.00 86.12 238 LEU A CA 1
ATOM 1940 C C . LEU A 1 238 ? 6.853 -5.051 -19.551 1.00 86.12 238 LEU A C 1
ATOM 1942 O O . LEU A 1 238 ? 5.845 -4.345 -19.540 1.00 86.12 238 LEU A O 1
ATOM 1946 N N . PHE A 1 239 ? 7.795 -4.921 -20.486 1.00 87.94 239 PHE A N 1
ATOM 1947 C CA . PHE A 1 239 ? 7.775 -3.883 -21.515 1.00 87.94 239 PHE A CA 1
ATOM 1948 C C . PHE A 1 239 ? 6.706 -4.093 -22.584 1.00 87.94 239 PHE A C 1
ATOM 1950 O O . PHE A 1 239 ? 6.377 -3.141 -23.288 1.00 87.94 239 PHE A O 1
ATOM 1957 N N . ASN A 1 240 ? 6.148 -5.299 -22.695 1.00 83.75 240 ASN A N 1
ATOM 1958 C CA . ASN A 1 240 ? 5.066 -5.595 -23.624 1.00 83.75 240 ASN A CA 1
ATOM 1959 C C . ASN A 1 240 ? 3.665 -5.370 -23.039 1.00 83.75 240 ASN A C 1
ATOM 1961 O O . ASN A 1 240 ? 2.680 -5.519 -23.766 1.00 83.75 240 ASN A O 1
ATOM 1965 N N . THR A 1 241 ? 3.553 -4.984 -21.770 1.00 82.00 241 THR A N 1
ATOM 1966 C CA . THR A 1 241 ? 2.277 -4.565 -21.180 1.00 82.00 241 THR A CA 1
ATOM 1967 C C . THR A 1 241 ? 1.852 -3.206 -21.742 1.00 82.00 241 THR A C 1
ATOM 1969 O O . THR A 1 241 ? 2.694 -2.336 -21.974 1.00 82.00 241 THR A O 1
ATOM 1972 N N . ASP A 1 242 ? 0.548 -2.992 -21.948 1.00 77.31 242 ASP A N 1
ATOM 1973 C CA . ASP A 1 242 ? 0.021 -1.710 -22.455 1.00 77.31 242 ASP A CA 1
ATOM 1974 C C . ASP A 1 242 ? 0.405 -0.531 -21.548 1.00 77.31 242 ASP A C 1
ATOM 1976 O O . ASP A 1 242 ? 0.614 0.587 -22.021 1.00 77.31 242 ASP A O 1
ATOM 1980 N N . LEU A 1 243 ? 0.602 -0.816 -20.257 1.00 77.19 243 LEU A N 1
ATOM 1981 C CA . LEU A 1 243 ? 1.121 0.123 -19.271 1.00 77.19 243 LEU A CA 1
ATOM 1982 C C . LEU A 1 243 ? 2.474 0.711 -19.671 1.00 77.19 243 LEU A C 1
ATOM 1984 O O . LEU A 1 243 ? 2.647 1.922 -19.756 1.00 77.19 243 LEU A O 1
ATOM 1988 N N . CYS A 1 244 ? 3.421 -0.177 -19.961 1.00 80.19 244 CYS A N 1
ATOM 1989 C CA . CYS A 1 244 ? 4.807 0.164 -20.245 1.00 80.19 244 CYS A CA 1
ATOM 1990 C C . CYS A 1 244 ? 5.049 0.551 -21.706 1.00 80.19 244 CYS A C 1
ATOM 1992 O O . CYS A 1 244 ? 6.032 1.229 -22.017 1.00 80.19 244 CYS A O 1
ATOM 1994 N N . LYS A 1 245 ? 4.166 0.126 -22.618 1.00 69.44 245 LYS A N 1
ATOM 1995 C CA . LYS A 1 245 ? 4.241 0.454 -24.047 1.00 69.44 245 LYS A CA 1
ATOM 1996 C C . LYS A 1 245 ? 3.961 1.928 -24.321 1.00 69.44 245 LYS A C 1
ATOM 1998 O O . LYS A 1 245 ? 4.685 2.537 -25.111 1.00 69.44 245 LYS A O 1
ATOM 2003 N N . ASN A 1 246 ? 2.966 2.513 -23.650 1.00 54.16 246 ASN A N 1
ATOM 2004 C CA . ASN A 1 246 ? 2.431 3.839 -23.982 1.00 54.16 246 ASN A CA 1
ATOM 2005 C C . ASN A 1 246 ? 3.410 5.013 -23.791 1.00 54.16 246 ASN A C 1
ATOM 2007 O O . ASN A 1 246 ? 3.170 6.082 -24.343 1.00 54.16 246 ASN A O 1
ATOM 2011 N N . LYS A 1 247 ? 4.541 4.829 -23.096 1.00 51.22 247 LYS A N 1
ATOM 2012 C CA . LYS A 1 247 ? 5.598 5.855 -22.988 1.00 51.22 247 LYS A CA 1
ATOM 2013 C C . LYS A 1 247 ? 6.800 5.651 -23.909 1.00 51.22 247 LYS A C 1
ATOM 2015 O O . LYS A 1 247 ? 7.562 6.584 -24.132 1.00 51.22 247 LYS A O 1
ATOM 2020 N N . SER A 1 248 ? 6.936 4.483 -24.540 1.00 41.72 248 SER A N 1
ATOM 2021 C CA . SER A 1 248 ? 8.003 4.247 -25.530 1.00 41.72 248 SER A CA 1
ATOM 2022 C C . SER A 1 248 ? 7.837 5.049 -26.830 1.00 41.72 248 SER A C 1
ATOM 2024 O O . SER A 1 248 ? 8.756 5.094 -27.643 1.00 41.72 248 SER A O 1
ATOM 2026 N N . VAL A 1 249 ? 6.683 5.700 -27.018 1.00 37.22 249 VAL A N 1
ATOM 2027 C CA . VAL A 1 249 ? 6.339 6.466 -28.226 1.00 37.22 249 VAL A CA 1
ATOM 2028 C C . VAL A 1 249 ? 6.673 7.963 -28.093 1.00 37.22 249 VAL A C 1
ATOM 2030 O O . VAL A 1 249 ? 6.607 8.680 -29.084 1.00 37.22 249 VAL A O 1
ATOM 2033 N N . LEU A 1 250 ? 7.084 8.451 -26.913 1.00 37.25 250 LEU A N 1
ATOM 2034 C CA . LEU A 1 250 ? 7.306 9.889 -26.676 1.00 37.25 250 LEU A CA 1
ATOM 2035 C C . LEU A 1 250 ? 8.751 10.385 -26.843 1.00 37.25 250 LEU A C 1
ATOM 2037 O O . LEU A 1 250 ? 8.997 11.563 -26.621 1.00 37.25 250 LEU A O 1
ATOM 2041 N N . ASN A 1 251 ? 9.674 9.547 -27.320 1.00 35.28 251 ASN A N 1
ATOM 2042 C CA . ASN A 1 251 ? 10.980 10.006 -27.804 1.00 35.28 251 ASN A CA 1
ATOM 2043 C C . ASN A 1 251 ? 11.117 9.705 -29.302 1.00 35.28 251 ASN A C 1
ATOM 2045 O O . ASN A 1 251 ? 11.693 8.690 -29.703 1.00 35.28 251 ASN A O 1
ATOM 2049 N N . LYS A 1 252 ? 10.563 10.597 -30.124 1.00 32.47 252 LYS A N 1
ATOM 2050 C CA . LYS A 1 252 ? 11.010 10.846 -31.497 1.00 32.47 252 LYS A CA 1
ATOM 2051 C C . LYS A 1 252 ? 11.156 12.341 -31.705 1.00 32.47 252 LYS A C 1
ATOM 2053 O O . LYS A 1 252 ? 10.210 13.060 -31.324 1.00 32.47 252 LYS A O 1
#